Protein 4OPF (pdb70)

Organism: NCBI:txid1888

B-factor: mean 41.88, std 21.37, range [18.14, 134.19]

InterPro domains:
  IPR000873 AMP-dependent synthetase/ligase domain [PF00501] (2151-2491)
  IPR001242 Condensation domain [PF00668] (1708-2128)
  IPR009081 Phosphopantetheine binding ACP domain [PF00550] (1624-1688)
  IPR009081 Phosphopantetheine binding ACP domain [PF00550] (2664-2729)
  IPR009081 Phosphopantetheine binding ACP domain [PF00550] (4107-4171)
  IPR009081 Phosphopantetheine binding ACP domain [PF00550] (5078-5143)
  IPR009081 Phosphopantetheine binding ACP domain [PF00550] (6011-6076)
  IPR009081 Phosphopantetheine binding ACP domain [PF00550] (7605-7670)
  IPR009081 Phosphopantetheine binding ACP domain [PS50075] (1616-1692)
  IPR009081 Phosphopantetheine binding ACP domain [PS50075] (2656-2733)
  IPR009081 Phosphopantetheine binding ACP domain [PS50075] (4102-4175)
  IPR009081 Phosphopantetheine binding ACP domain [PS50075] (5073-5147)
  IPR009081 Phosphopantetheine binding ACP domain [PS50075] (6003-6080)
  IPR009081 Phosphopantetheine binding ACP domain [PS50075] (7597-7674)
  IPR010071 Amino acid adenylation domain [TIGR01733] (2171-2561)
  IPR013217 Methyltransferase type 12 [PF08242] (1417-1520)
  IPR013217 Methyltransferase type 12 [PF08242] (5364-5466)
  IPR013968 Polyketide synthase-like, ketoreductase domain [PF08659] (975-1153)
  IPR013968 Polyketide synthase-like, ketoreductase domain [PF08659] (3856-4021)
  IPR013968 Polyketide synthase-like, ketoreductase domain [PF08659] (5717-5910)

Solvent-accessible surface area: 14669 Å² total

Nearest PDB structures (foldseek):
  4opf-assembly1_A-2  TM=1.003E+00  e=1.218E-86  Streptomyces albus
  5e5n-assembly2_D  TM=9.488E-01  e=2.951E-39  Bacillus subtilis subsp. subtilis str. 168
  5eny-assembly1_B  TM=9.402E-01  e=3.150E-39  Bacillus subtilis subsp. subtilis str. 168
  5e5n-assembly1_C  TM=9.437E-01  e=1.239E-38  Bacillus subtilis subsp. subtilis str. 168
  5e6k-assembly1_A  TM=8.864E-01  e=4.193E-37  Bacillus subtilis subsp. subtilis str. 168

Sequence (363 aa):
PYDIAVVGSGRFPGAPDLDAYWRLLSEGRSAIAGLLDLEGFDPGHFHLSDADAAADPQALLLLEETLFAFCDAGYAPDELKGRGIGVYVGGRSRGQNYLAANLSHHFDLRGPSTVVDTACSSALVALHHAAQALRSGDVEAAVVAGVTLLPHVFDRRARGFTPAEGVGVLLLKPLAAAEAAGDRVHAVLKGIAVNNDGRTAGPATPNPAAQRGVARALAKAGVAADDVTYIETNAAGSQIPDLIELKAIAAVYRDGSDTPCSLGSVKPNIGHPQCAEGIAGVIKTVLLRNRAIVPFLSSGRQPLEEHFDFAATPLRFEERALTPWPDAPLLAAVSSFADGGTNAHAVLAGRGRRAPLDRPRLARRG

Foldseek 3Di:
DFKKFFQWWKFFQQGRILVSVCVLFQFVAASVCAETPDFFAFQVVQVHDPVRCVVDVQLRVLLQGVCQGCLGFQHHLVVQAPFQEEEFEQEADCVRLCSQVVNCVRSNHDHHTGYDYPKLCRQLVSVVVQVVCQVVVRHQKYKGKYWDDPCFFLADVFDAWDAHTMMDITIMGGVVVCVVVFTAGLWMWQFKAKDFLPDDPDQQGHRLVVLLVSLRRCVSSVDQLLQAAEEAFQGRRDQVVRVSRVVSNCVRRPNVHLRAHEYAHCCSRHNRHISRRQVSQVSNLSVLNQQKDGAHDHSPHHHDPDDPPVHNYDGHHHIGGHPPHFQKYKYWHQHSSGMIMMTIMHRDRPNHRHDRDDRDGDD

Radius of gyration: 19.37 Å; Cα contacts (8 Å, |Δi|>4): 939; chains: 1; bounding box: 50×44×52 Å

Secondary structure (DSSP, 8-state):
---EEE---EEBTTBSSHHHHHHHHHHT--S---------B-GGGGT--HHHHH--HHHHHHHHHHHHHHHHHT--GGGTTTS-EEEEEE------SHHHHHHHHHHT--S-EEEE-BTBTHHHHHHHHHHHHHHTTS-SEEEEEEEE-----SSTT-----B--EEEEEEEEEHHHHHHHT----EEEEEEEEEE--S-SSTT---HHHHHH--HHHHHHT--GGG--EEE----SSHHHHHHHHHHHHHHH-TT----EEEE-SHHHH-B-GGGHHHHHHHHHH---S-EEPPP----S--SS--TTTS-EE---S-EE--SS-SEEEEEEE-TTSEEEEEEEE------PPPPP----B-

Structure (mmCIF, N/CA/C/O backbone):
data_4OPF
#
_entry.id   4OPF
#
_cell.length_a   145.922
_cell.length_b   145.922
_cell.length_c   145.922
_cell.angle_alpha   90.00
_cell.angle_beta   90.00
_cell.angle_gamma   90.00
#
_symmetry.space_group_name_H-M   'P 43 3 2'
#
loop_
_entity.id
_entity.type
_entity.pdbx_description
1 polymer NRPS/PKS
2 water water
#
loop_
_atom_site.group_PDB
_atom_site.id
_atom_site.type_symbol
_atom_site.label_atom_id
_atom_site.label_alt_id
_atom_site.label_comp_id
_atom_site.label_asym_id
_atom_site.label_entity_id
_atom_site.label_seq_id
_atom_site.pdbx_PDB_ins_code
_atom_site.Cartn_x
_atom_site.Cartn_y
_atom_site.Cartn_z
_atom_site.occupancy
_atom_site.B_iso_or_equiv
_atom_site.auth_seq_id
_atom_site.auth_comp_id
_atom_site.auth_asym_id
_atom_site.auth_atom_id
_atom_site.pdbx_PDB_model_num
ATOM 1 N N . PRO A 1 6 ? 17.657 -7.170 52.768 1.00 75.11 6120 PRO A N 1
ATOM 2 C CA . PRO A 1 6 ? 17.230 -5.859 53.318 1.00 71.24 6120 PRO A CA 1
ATOM 3 C C . PRO A 1 6 ? 17.498 -5.777 54.842 1.00 60.26 6120 PRO A C 1
ATOM 4 O O . PRO A 1 6 ? 16.765 -6.350 55.634 1.00 63.85 6120 PRO A O 1
ATOM 8 N N . TYR A 1 7 ? 18.564 -5.092 55.233 1.00 48.55 6121 TYR A N 1
ATOM 9 C CA . TYR A 1 7 ? 19.057 -5.148 56.605 1.00 47.48 6121 TYR A CA 1
ATOM 10 C C . TYR A 1 7 ? 18.951 -3.741 57.237 1.00 42.78 6121 TYR A C 1
ATOM 11 O O . TYR A 1 7 ? 19.672 -2.841 56.840 1.00 46.52 6121 TYR A O 1
ATOM 20 N N . ASP A 1 8 ? 18.047 -3.570 58.191 1.00 35.38 6122 ASP A N 1
ATOM 21 C CA . ASP A 1 8 ? 17.664 -2.235 58.680 1.00 32.62 6122 ASP A CA 1
ATOM 22 C C . ASP A 1 8 ? 18.565 -1.773 59.843 1.00 27.98 6122 ASP A C 1
ATOM 23 O O . ASP A 1 8 ? 18.711 -2.469 60.842 1.00 27.44 6122 ASP A O 1
ATOM 28 N N . ILE A 1 9 ? 19.091 -0.579 59.760 1.00 25.60 6123 ILE A N 1
ATOM 29 C CA . ILE A 1 9 ? 20.015 -0.103 60.785 1.00 25.37 6123 ILE A CA 1
ATOM 30 C C . ILE A 1 9 ? 19.423 1.142 61.386 1.00 25.67 6123 ILE A C 1
ATOM 31 O O . ILE A 1 9 ? 19.148 2.072 60.654 1.00 24.51 6123 ILE A O 1
ATOM 36 N N . ALA A 1 10 ? 19.235 1.156 62.710 1.00 24.35 6124 ALA A N 1
ATOM 37 C CA . ALA A 1 10 ? 18.735 2.321 63.410 1.00 24.75 6124 ALA A CA 1
ATOM 38 C C . ALA A 1 10 ? 19.826 3.352 63.705 1.00 24.92 6124 ALA A C 1
ATOM 39 O O . ALA A 1 10 ? 20.938 3.007 64.094 1.00 25.15 6124 ALA A O 1
ATOM 41 N N . VAL A 1 11 ? 19.493 4.618 63.517 1.00 25.01 6125 VAL A N 1
ATOM 42 C CA . VAL A 1 11 ? 20.277 5.715 64.037 1.00 25.20 6125 VAL A CA 1
ATOM 43 C C . VAL A 1 11 ? 19.768 5.933 65.443 1.00 26.29 6125 VAL A C 1
ATOM 44 O O . VAL A 1 11 ? 18.663 6.410 65.591 1.00 26.75 6125 VAL A O 1
ATOM 48 N N . VAL A 1 12 ? 20.526 5.525 66.460 1.00 25.32 6126 VAL A N 1
ATOM 49 C CA . VAL A 1 12 ? 20.099 5.636 67.813 1.00 24.55 6126 VAL A CA 1
ATOM 50 C C . VAL A 1 12 ? 20.638 6.850 68.536 1.00 27.45 6126 VAL A C 1
ATOM 51 O O . VAL A 1 12 ? 20.244 7.093 69.685 1.00 26.56 6126 VAL A O 1
ATOM 55 N N . GLY A 1 13 ? 21.526 7.611 67.910 1.00 24.53 6127 GLY A N 1
ATOM 56 C CA . GLY A 1 13 ? 21.979 8.822 68.507 1.00 26.41 6127 GLY A CA 1
ATOM 57 C C . GLY A 1 13 ? 22.764 9.644 67.519 1.00 25.09 6127 GLY A C 1
ATOM 58 O O . GLY A 1 13 ? 23.342 9.090 66.572 1.00 22.57 6127 GLY A O 1
ATOM 67 N N . SER A 1 15 ? 24.848 13.726 66.903 1.00 23.90 6129 SER A N 1
ATOM 68 C CA . SER A 1 15 ? 25.278 15.037 67.291 1.00 25.83 6129 SER A CA 1
ATOM 69 C C . SER A 1 15 ? 25.986 15.650 66.131 1.00 25.58 6129 SER A C 1
ATOM 70 O O . SER A 1 15 ? 26.444 14.962 65.207 1.00 26.94 6129 SER A O 1
ATOM 73 N N . GLY A 1 16 ? 26.103 16.953 66.156 1.00 25.23 6130 GLY A N 1
ATOM 74 C CA . GLY A 1 16 ? 26.875 17.659 65.133 1.00 26.57 6130 GLY A CA 1
ATOM 75 C C . GLY A 1 16 ? 26.960 19.163 65.318 1.00 26.85 6130 GLY A C 1
ATOM 76 O O . GLY A 1 16 ? 26.304 19.706 66.189 1.00 27.53 6130 GLY A O 1
ATOM 77 N N . ARG A 1 17 ? 27.781 19.802 64.494 1.00 26.33 6131 ARG A N 1
ATOM 78 C CA . ARG A 1 17 ? 28.071 21.208 64.606 1.00 29.60 6131 ARG A CA 1
ATOM 79 C C . ARG A 1 17 ? 28.404 21.697 63.223 1.00 28.85 6131 ARG A C 1
ATOM 80 O O . ARG A 1 17 ? 29.224 21.102 62.573 1.00 27.02 6131 ARG A O 1
ATOM 88 N N . PHE A 1 18 ? 27.766 22.774 62.762 1.00 29.42 6132 PHE A N 1
ATOM 89 C CA . PHE A 1 18 ? 27.953 23.289 61.402 1.00 28.57 6132 PHE A CA 1
ATOM 90 C C . PHE A 1 18 ? 27.927 24.803 61.438 1.00 30.02 6132 PHE A C 1
ATOM 91 O O . PHE A 1 18 ? 27.542 25.383 62.438 1.00 29.65 6132 PHE A O 1
ATOM 99 N N . PRO A 1 19 ? 28.388 25.463 60.372 1.00 31.47 6133 PRO A N 1
ATOM 100 C CA . PRO A 1 19 ? 28.351 26.926 60.379 1.00 34.29 6133 PRO A CA 1
ATOM 101 C C . PRO A 1 19 ? 26.955 27.432 60.696 1.00 33.56 6133 PRO A C 1
ATOM 102 O O . PRO A 1 19 ? 25.989 26.899 60.199 1.00 33.93 6133 PRO A O 1
ATOM 106 N N . GLY A 1 20 ? 26.858 28.387 61.584 1.00 36.02 6134 GLY A N 1
ATOM 107 C CA . GLY A 1 20 ? 25.595 28.944 62.032 1.00 37.17 6134 GLY A CA 1
ATOM 108 C C . GLY A 1 20 ? 24.815 27.999 62.921 1.00 38.59 6134 GLY A C 1
ATOM 109 O O . GLY A 1 20 ? 23.689 28.308 63.281 1.00 40.86 6134 GLY A O 1
ATOM 110 N N . ALA A 1 21 ? 25.390 26.845 63.312 1.00 36.66 6135 ALA A N 1
ATOM 111 C CA . ALA A 1 21 ? 24.614 25.836 64.052 1.00 34.00 6135 ALA A CA 1
ATOM 112 C C . ALA A 1 21 ? 25.457 25.046 65.060 1.00 33.60 6135 ALA A C 1
ATOM 113 O O . ALA A 1 21 ? 25.940 23.976 64.715 1.00 32.22 6135 ALA A O 1
ATOM 115 N N . PRO A 1 22 ? 25.590 25.544 66.307 1.00 34.97 6136 PRO A N 1
ATOM 116 C CA . PRO A 1 22 ? 26.414 24.888 67.323 1.00 35.18 6136 PRO A CA 1
ATOM 117 C C . PRO A 1 22 ? 25.959 23.527 67.815 1.00 34.57 6136 PRO A C 1
ATOM 118 O O . PRO A 1 22 ? 26.736 22.844 68.459 1.00 34.05 6136 PRO A O 1
ATOM 122 N N . ASP A 1 23 ? 24.731 23.123 67.523 1.00 33.76 6137 ASP A N 1
ATOM 123 C CA . ASP A 1 23 ? 24.239 21.802 67.897 1.00 32.08 6137 ASP A CA 1
ATOM 124 C C . ASP A 1 23 ? 23.082 21.498 66.949 1.00 31.88 6137 ASP A C 1
ATOM 125 O O . ASP A 1 23 ? 22.740 22.345 66.126 1.00 31.72 6137 ASP A O 1
ATOM 130 N N . LEU A 1 24 ? 22.485 20.317 67.039 1.00 31.22 6138 LEU A N 1
ATOM 131 C CA . LEU A 1 24 ? 21.512 19.877 66.078 1.00 31.77 6138 LEU A CA 1
ATOM 132 C C . LEU A 1 24 ? 20.164 20.618 66.153 1.00 33.80 6138 LEU A C 1
ATOM 133 O O . LEU A 1 24 ? 19.430 20.665 65.186 1.00 31.82 6138 LEU A O 1
ATOM 138 N N . ASP A 1 25 ? 19.825 21.161 67.298 1.00 34.84 6139 ASP A N 1
ATOM 139 C CA . ASP A 1 25 ? 18.622 21.943 67.406 1.00 36.26 6139 ASP A CA 1
ATOM 140 C C . ASP A 1 25 ? 18.815 23.236 66.626 1.00 34.60 6139 ASP A C 1
ATOM 141 O O . ASP A 1 25 ? 17.919 23.652 65.921 1.00 36.02 6139 ASP A O 1
ATOM 146 N N . ALA A 1 26 ? 19.987 23.853 66.733 1.00 31.58 6140 ALA A N 1
ATOM 147 C CA . ALA A 1 26 ? 20.263 25.027 65.956 1.00 33.26 6140 ALA A CA 1
ATOM 148 C C . ALA A 1 26 ? 20.379 24.682 64.450 1.00 32.83 6140 ALA A C 1
ATOM 149 O O . ALA A 1 26 ? 20.013 25.473 63.591 1.00 32.68 6140 ALA A O 1
ATOM 151 N N . TYR A 1 27 ? 20.893 23.501 64.123 1.00 30.14 6141 TYR A N 1
ATOM 152 C CA . TYR A 1 27 ? 20.970 23.091 62.754 1.00 29.21 6141 TYR A CA 1
ATOM 153 C C . TYR A 1 27 ? 19.542 22.958 62.165 1.00 29.70 6141 TYR A C 1
ATOM 154 O O . TYR A 1 27 ? 19.284 23.385 61.059 1.00 30.66 6141 TYR A O 1
ATOM 163 N N . TRP A 1 28 ? 18.640 22.344 62.891 1.00 29.69 6142 TRP A N 1
ATOM 164 C CA . TRP A 1 28 ? 17.283 22.218 62.457 1.00 30.96 6142 TRP A CA 1
ATOM 165 C C . TRP A 1 28 ? 16.635 23.580 62.286 1.00 32.92 6142 TRP A C 1
ATOM 166 O O . TRP A 1 28 ? 15.980 23.788 61.316 1.00 33.50 6142 TRP A O 1
ATOM 177 N N . ARG A 1 29 ? 16.854 24.514 63.200 1.00 34.85 6143 ARG A N 1
ATOM 178 C CA . ARG A 1 29 ? 16.328 25.868 63.038 1.00 37.83 6143 ARG A CA 1
ATOM 179 C C . ARG A 1 29 ? 16.885 26.537 61.789 1.00 38.03 6143 ARG A C 1
ATOM 180 O O . ARG A 1 29 ? 16.118 27.140 61.023 1.00 37.65 6143 ARG A O 1
ATOM 188 N N . LEU A 1 30 ? 18.195 26.450 61.577 1.00 34.28 6144 LEU A N 1
ATOM 189 C CA . LEU A 1 30 ? 18.801 27.022 60.412 1.00 34.59 6144 LEU A CA 1
ATOM 190 C C . LEU A 1 30 ? 18.138 26.481 59.130 1.00 35.16 6144 LEU A C 1
ATOM 191 O O . LEU A 1 30 ? 17.755 27.272 58.223 1.00 33.70 6144 LEU A O 1
ATOM 1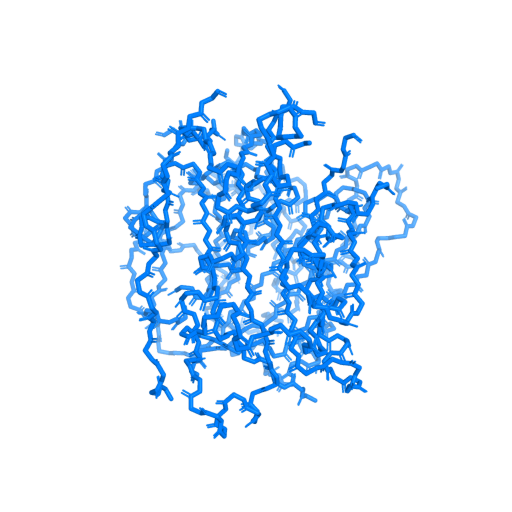96 N N . LEU A 1 31 ? 18.017 25.161 59.032 1.00 31.81 6145 LEU A N 1
ATOM 197 C CA . LEU A 1 31 ? 17.539 24.558 57.808 1.00 31.53 6145 LEU A CA 1
ATOM 198 C C . LEU A 1 31 ? 16.045 24.765 57.602 1.00 32.43 6145 LEU A C 1
ATOM 199 O O . LEU A 1 31 ? 15.603 25.043 56.479 1.00 32.66 6145 LEU A O 1
ATOM 204 N N . SER A 1 32 ? 15.273 24.606 58.662 1.00 31.74 6146 SER A N 1
ATOM 205 C CA . SER A 1 32 ? 13.856 24.699 58.533 1.00 33.29 6146 SER A CA 1
ATOM 206 C C . SER A 1 32 ? 13.414 26.142 58.270 1.00 35.36 6146 SER A C 1
ATOM 207 O O . SER A 1 32 ? 12.436 26.325 57.589 1.00 35.17 6146 SER A O 1
ATOM 210 N N . GLU A 1 33 ? 14.136 27.143 58.771 1.00 34.69 6147 GLU A N 1
ATOM 211 C CA . GLU A 1 33 ? 13.821 28.552 58.474 1.00 36.65 6147 GLU A CA 1
ATOM 212 C C . GLU A 1 33 ? 14.327 28.997 57.115 1.00 36.32 6147 GLU A C 1
ATOM 213 O O . GLU A 1 33 ? 13.961 30.065 56.596 1.00 36.52 6147 GLU A O 1
ATOM 219 N N . GLY A 1 34 ? 15.169 28.175 56.521 1.00 33.61 6148 GLY A N 1
ATOM 220 C CA . GLY A 1 34 ? 15.757 28.474 55.228 1.00 33.43 6148 GLY A CA 1
ATOM 221 C C . GLY A 1 34 ? 16.842 29.525 55.334 1.00 35.02 6148 GLY A C 1
ATOM 222 O O . GLY A 1 34 ? 17.049 30.293 54.377 1.00 36.66 6148 GLY A O 1
ATOM 223 N N . ARG A 1 35 ? 17.530 29.581 56.479 1.00 35.28 6149 ARG A N 1
ATOM 224 C CA . ARG A 1 35 ? 18.607 30.541 56.663 1.00 37.48 6149 ARG A CA 1
ATOM 225 C C . ARG A 1 35 ? 19.900 30.045 56.105 1.00 37.33 6149 ARG A C 1
ATOM 226 O O . ARG A 1 35 ? 20.100 28.846 55.968 1.00 36.08 6149 ARG A O 1
ATOM 234 N N . SER A 1 36 ? 20.795 30.971 55.811 1.00 40.10 6150 SER A N 1
ATOM 235 C CA . SER A 1 36 ? 22.150 30.640 55.383 1.00 42.15 6150 SER A CA 1
ATOM 236 C C . SER A 1 36 ? 23.176 31.214 56.339 1.00 42.19 6150 SER A C 1
ATOM 237 O O . SER A 1 36 ? 23.099 32.372 56.704 1.00 41.65 6150 SER A O 1
ATOM 240 N N . ALA A 1 37 ? 24.161 30.419 56.719 1.00 40.26 6151 ALA A N 1
ATOM 241 C CA . ALA A 1 37 ? 25.268 30.902 57.537 1.00 42.27 6151 ALA A CA 1
ATOM 242 C C . ALA A 1 37 ? 26.407 31.444 56.683 1.00 46.39 6151 ALA A C 1
ATOM 243 O O . ALA A 1 37 ? 27.346 31.971 57.217 1.00 52.86 6151 ALA A O 1
ATOM 245 N N . ILE A 1 38 ? 26.343 31.293 55.376 1.00 47.89 6152 ILE A N 1
ATOM 246 C CA . ILE A 1 38 ? 27.310 31.891 54.485 1.00 59.59 6152 ILE A CA 1
ATOM 247 C C . ILE A 1 38 ? 26.849 33.267 54.002 1.00 67.70 6152 ILE A C 1
ATOM 248 O O . ILE A 1 38 ? 27.560 34.249 54.193 1.00 79.92 6152 ILE A O 1
ATOM 253 N N . ALA A 1 39 ? 25.669 33.317 53.373 1.00 71.84 6153 ALA A N 1
ATOM 254 C CA . ALA A 1 39 ? 25.133 34.544 52.720 1.00 79.89 6153 ALA A CA 1
ATOM 255 C C . ALA A 1 39 ? 23.660 34.766 53.055 1.00 80.32 6153 ALA A C 1
ATOM 256 O O . ALA A 1 39 ? 23.335 35.471 54.009 1.00 84.65 6153 ALA A O 1
ATOM 258 N N . GLY A 1 55 ? 32.565 30.418 56.295 1.00 50.51 6169 GLY A N 1
ATOM 259 C CA . GLY A 1 55 ? 31.920 29.078 56.626 1.00 49.88 6169 GLY A CA 1
ATOM 260 C C . GLY A 1 55 ? 32.579 28.292 57.799 1.00 47.95 6169 GLY A C 1
ATOM 261 O O . GLY A 1 55 ? 32.903 27.094 57.681 1.00 40.57 6169 GLY A O 1
ATOM 262 N N . LEU A 1 56 ? 32.805 28.977 58.919 1.00 48.80 6170 LEU A N 1
ATOM 263 C CA . LEU A 1 56 ? 33.590 28.455 60.012 1.00 49.80 6170 LEU A CA 1
ATOM 264 C C . LEU A 1 56 ? 32.714 28.128 61.192 1.00 48.34 6170 LEU A C 1
ATOM 265 O O . LEU A 1 56 ? 31.625 28.706 61.338 1.00 46.02 6170 LEU A O 1
ATOM 270 N N . LEU A 1 57 ? 33.179 27.141 61.982 1.00 43.18 6171 LEU A N 1
ATOM 271 C CA . LEU A 1 57 ? 32.574 26.811 63.246 1.00 43.26 6171 LEU A CA 1
ATOM 272 C C . LEU A 1 57 ? 33.135 27.898 64.149 1.00 48.71 6171 LEU A C 1
ATOM 273 O O . LEU A 1 57 ? 34.223 28.396 63.902 1.00 46.27 6171 LEU A O 1
ATOM 278 N N . ASP A 1 58 ? 32.407 28.280 65.180 1.00 58.06 6172 ASP A N 1
ATOM 279 C CA . ASP A 1 58 ? 32.956 29.269 66.108 1.00 69.81 6172 ASP A CA 1
ATOM 280 C C . ASP A 1 58 ? 33.407 28.480 67.315 1.00 65.27 6172 ASP A C 1
ATOM 281 O O . ASP A 1 58 ? 32.710 28.397 68.315 1.00 71.09 6172 ASP A O 1
ATOM 286 N N . LEU A 1 59 ? 34.551 27.833 67.170 1.00 61.34 6173 LEU A N 1
ATOM 287 C CA . LEU A 1 59 ? 35.092 27.001 68.235 1.00 62.84 6173 LEU A CA 1
ATOM 288 C C . LEU A 1 59 ? 35.607 27.890 69.347 1.00 64.62 6173 LEU A C 1
ATOM 289 O O . LEU A 1 59 ? 36.306 28.847 69.084 1.00 63.27 6173 LEU A O 1
ATOM 294 N N . GLU A 1 60 ? 35.270 27.554 70.583 1.00 71.45 6174 GLU A N 1
ATOM 295 C CA . GLU A 1 60 ? 35.754 28.310 71.740 1.00 81.96 6174 GLU A CA 1
ATOM 296 C C . GLU A 1 60 ? 36.838 27.594 72.539 1.00 75.02 6174 GLU A C 1
ATOM 297 O O . GLU A 1 60 ? 36.971 27.799 73.742 1.00 78.24 6174 GLU A O 1
ATOM 303 N N . GLY A 1 61 ? 37.631 26.783 71.853 1.00 67.05 6175 GLY A N 1
ATOM 304 C CA . GLY A 1 61 ? 38.586 25.917 72.516 1.00 63.29 6175 GLY A CA 1
ATOM 305 C C . GLY A 1 61 ? 37.995 24.557 72.884 1.00 58.48 6175 GLY A C 1
ATOM 306 O O . GLY A 1 61 ? 36.920 24.137 72.388 1.00 51.67 6175 GLY A O 1
ATOM 307 N N . PHE A 1 62 ? 38.703 23.868 73.762 1.00 50.80 6176 PHE A N 1
ATOM 308 C CA . PHE A 1 62 ? 38.437 22.473 74.029 1.00 48.50 6176 PHE A CA 1
ATOM 309 C C . PHE A 1 62 ? 38.653 22.269 75.505 1.00 46.58 6176 PHE A C 1
ATOM 310 O O . PHE A 1 62 ? 39.212 23.150 76.180 1.00 46.30 6176 PHE A O 1
ATOM 318 N N . ASP A 1 63 ? 38.197 21.131 76.009 1.00 45.40 6177 ASP A N 1
ATOM 319 C CA . ASP A 1 63 ? 38.458 20.703 77.397 1.00 47.43 6177 ASP A CA 1
ATOM 320 C C . ASP A 1 63 ? 39.279 19.406 77.415 1.00 43.65 6177 ASP A C 1
ATOM 321 O O . ASP A 1 63 ? 38.725 18.341 77.587 1.00 40.88 6177 ASP A O 1
ATOM 326 N N . PRO A 1 64 ? 40.598 19.494 77.233 1.00 44.32 6178 PRO A N 1
ATOM 327 C CA . PRO A 1 64 ? 41.470 18.304 77.185 1.00 45.33 6178 PRO A CA 1
ATOM 328 C C . PRO A 1 64 ? 41.329 17.433 78.433 1.00 43.02 6178 PRO A C 1
ATOM 329 O O . PRO A 1 64 ? 41.358 16.196 78.310 1.00 38.48 6178 PRO A O 1
ATOM 333 N N . GLY A 1 65 ? 41.220 18.090 79.590 1.00 41.89 6179 GLY A N 1
ATOM 334 C CA . GLY A 1 65 ? 41.141 17.428 80.897 1.00 44.63 6179 GLY A CA 1
ATOM 335 C C . GLY A 1 65 ? 40.034 16.383 80.969 1.00 45.69 6179 GLY A C 1
ATOM 336 O O . GLY A 1 65 ? 40.222 15.260 81.464 1.00 44.59 6179 GLY A O 1
ATOM 337 N N . HIS A 1 66 ? 38.885 16.735 80.411 1.00 46.02 6180 HIS A N 1
ATOM 338 C CA . HIS A 1 66 ? 37.750 15.846 80.410 1.00 45.14 6180 HIS A CA 1
ATOM 339 C C . HIS A 1 66 ? 38.093 14.598 79.666 1.00 42.70 6180 HIS A C 1
ATOM 340 O O . HIS A 1 66 ? 37.662 13.505 80.022 1.00 44.03 6180 HIS A O 1
ATOM 347 N N . PHE A 1 67 ? 38.940 14.727 78.664 1.00 37.63 6181 PHE A N 1
ATOM 348 C CA . PHE A 1 67 ? 39.371 13.559 77.902 1.00 35.43 6181 PHE A CA 1
ATOM 349 C C . PHE A 1 67 ? 40.697 12.973 78.319 1.00 35.39 6181 PHE A C 1
ATOM 350 O O . PHE A 1 67 ? 41.317 12.231 77.536 1.00 36.26 6181 PHE A O 1
ATOM 358 N N . HIS A 1 68 ? 41.155 13.275 79.536 1.00 36.17 6182 HIS A N 1
ATOM 359 C CA . HIS A 1 68 ? 42.433 12.733 80.002 1.00 35.75 6182 HIS A CA 1
ATOM 360 C C . HIS A 1 68 ? 43.582 13.094 79.129 1.00 33.79 6182 HIS A C 1
ATOM 361 O O . HIS A 1 68 ? 44.520 12.325 78.934 1.00 34.79 6182 HIS A O 1
ATOM 368 N N . LEU A 1 69 ? 43.572 14.333 78.662 1.00 34.18 6183 LEU A N 1
ATOM 369 C CA . LEU A 1 69 ? 44.657 14.833 77.847 1.00 33.85 6183 LEU A CA 1
ATOM 370 C C . LEU A 1 69 ? 45.265 16.029 78.539 1.00 33.25 6183 LEU A C 1
ATOM 371 O O . LEU A 1 69 ? 44.574 16.829 79.145 1.00 33.40 6183 LEU A O 1
ATOM 376 N N . SER A 1 70 ? 46.558 16.165 78.386 1.00 32.34 6184 SER A N 1
ATOM 377 C CA . SER A 1 70 ? 47.221 17.354 78.868 1.00 34.41 6184 SER A CA 1
ATOM 378 C C . SER A 1 70 ? 47.056 18.479 77.825 1.00 34.87 6184 SER A C 1
ATOM 379 O O . SER A 1 70 ? 46.647 18.214 76.689 1.00 34.04 6184 SER A O 1
ATOM 382 N N . ASP A 1 71 ? 47.360 19.710 78.220 1.00 36.53 6185 ASP A N 1
ATOM 383 C CA . ASP A 1 71 ? 47.330 20.828 77.295 1.00 39.22 6185 ASP A CA 1
ATOM 384 C C . ASP A 1 71 ? 48.396 20.663 76.250 1.00 37.87 6185 ASP A C 1
ATOM 385 O O . ASP A 1 71 ? 48.196 21.044 75.136 1.00 35.94 6185 ASP A O 1
ATOM 390 N N . ALA A 1 72 ? 49.516 20.081 76.603 1.00 37.88 6186 ALA A N 1
ATOM 391 C CA . ALA A 1 72 ? 50.558 19.870 75.636 1.00 40.29 6186 ALA A CA 1
ATOM 392 C C . ALA A 1 72 ? 50.114 18.807 74.634 1.00 40.25 6186 ALA A C 1
ATOM 393 O O . ALA A 1 72 ? 50.359 18.969 73.441 1.00 40.51 6186 ALA A O 1
ATOM 395 N N . ASP A 1 73 ? 49.434 17.768 75.102 1.00 39.76 6187 ASP A N 1
ATOM 396 C CA . ASP A 1 73 ? 48.963 16.706 74.225 1.00 39.59 6187 ASP A CA 1
ATOM 397 C C . ASP A 1 73 ? 47.988 17.355 73.211 1.00 39.36 6187 ASP A C 1
ATOM 398 O O . ASP A 1 73 ? 48.095 17.178 72.003 1.00 38.29 6187 ASP A O 1
ATOM 403 N N . ALA A 1 74 ? 47.018 18.087 73.749 1.00 38.95 6188 ALA A N 1
ATOM 404 C CA . ALA A 1 74 ? 46.024 18.715 72.972 1.00 39.60 6188 ALA A CA 1
ATOM 405 C C . ALA A 1 74 ? 46.620 19.716 72.009 1.00 42.06 6188 ALA A C 1
ATOM 406 O O . ALA A 1 74 ? 46.202 19.763 70.863 1.00 42.46 6188 ALA A O 1
ATOM 408 N N . ALA A 1 75 ? 47.615 20.491 72.430 1.00 42.88 6189 ALA A N 1
ATOM 409 C CA . ALA A 1 75 ? 48.221 21.453 71.521 1.00 44.06 6189 ALA A CA 1
ATOM 410 C C . ALA A 1 75 ? 48.941 20.772 70.376 1.00 44.48 6189 ALA A C 1
ATOM 411 O O . ALA A 1 75 ? 49.093 21.355 69.348 1.00 45.38 6189 ALA A O 1
ATOM 413 N N . ALA A 1 76 ? 49.424 19.553 70.557 1.00 45.28 6190 ALA A N 1
ATOM 414 C CA . ALA A 1 76 ? 50.087 18.812 69.467 1.00 44.82 6190 ALA A CA 1
ATOM 415 C C . ALA A 1 76 ? 49.123 17.949 68.628 1.00 44.47 6190 ALA A C 1
ATOM 416 O O . ALA A 1 76 ? 49.538 17.331 67.679 1.00 46.50 6190 ALA A O 1
ATOM 426 N N . ASP A 1 78 ? 45.849 17.171 66.101 1.00 33.49 6192 ASP A N 1
ATOM 427 C CA . ASP A 1 78 ? 44.943 17.733 65.110 1.00 31.69 6192 ASP A CA 1
ATOM 428 C C . ASP A 1 78 ? 43.648 18.187 65.818 1.00 30.43 6192 ASP A C 1
ATOM 429 O O . ASP A 1 78 ? 42.961 17.382 66.459 1.00 29.16 6192 ASP A O 1
ATOM 434 N N . PRO A 1 79 ? 43.279 19.455 65.645 1.00 30.98 6193 PRO A N 1
ATOM 435 C CA . PRO A 1 79 ? 42.032 19.877 66.290 1.00 30.95 6193 PRO A CA 1
ATOM 436 C C . PRO A 1 79 ? 40.780 19.163 65.823 1.00 28.27 6193 PRO A C 1
ATOM 437 O O . PRO A 1 79 ? 39.794 19.145 66.563 1.00 27.52 6193 PRO A O 1
ATOM 441 N N . GLN A 1 80 ? 40.808 18.568 64.629 1.00 26.07 6194 GLN A N 1
ATOM 442 C CA . GLN A 1 80 ? 39.697 17.730 64.182 1.00 25.44 6194 GLN A CA 1
ATOM 443 C C . GLN A 1 80 ? 39.512 16.559 65.133 1.00 25.43 6194 GLN A C 1
ATOM 444 O O . GLN A 1 80 ? 38.389 16.122 65.350 1.00 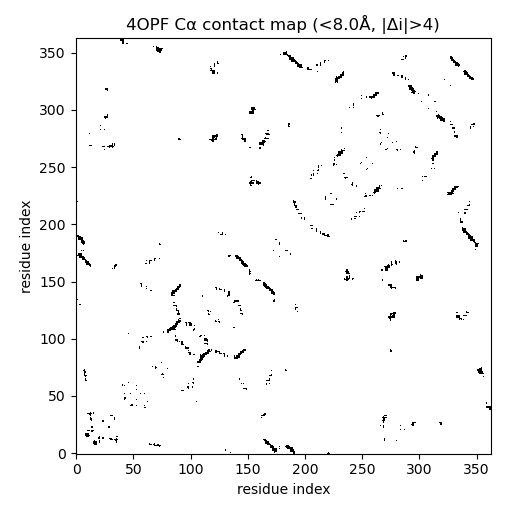25.02 6194 GLN A O 1
ATOM 450 N N . ALA A 1 81 ? 40.605 16.055 65.723 1.00 26.18 6195 ALA A N 1
ATOM 451 C CA . ALA A 1 81 ? 40.499 14.929 66.605 1.00 25.43 6195 ALA A CA 1
ATOM 452 C C . ALA A 1 81 ? 39.820 15.355 67.914 1.00 26.63 6195 ALA A C 1
ATOM 453 O O . ALA A 1 81 ? 38.964 14.632 68.453 1.00 26.89 6195 ALA A O 1
ATOM 455 N N . LEU A 1 82 ? 40.177 16.513 68.429 1.00 25.82 6196 LEU A N 1
ATOM 456 C CA . LEU A 1 82 ? 39.575 17.012 69.656 1.00 26.94 6196 LEU A CA 1
ATOM 457 C C . LEU A 1 82 ? 38.087 17.290 69.466 1.00 27.14 6196 LEU A C 1
ATOM 458 O O . LEU A 1 82 ? 37.289 16.995 70.331 1.00 26.74 6196 LEU A O 1
ATOM 463 N N . LEU A 1 83 ? 37.716 17.848 68.321 1.00 25.56 6197 LEU A N 1
ATOM 464 C CA . LEU A 1 83 ? 36.336 18.093 68.032 1.00 25.61 6197 LEU A CA 1
ATOM 465 C C . LEU A 1 83 ? 35.530 16.807 67.925 1.00 24.71 6197 LEU A C 1
ATOM 466 O O . LEU A 1 83 ? 34.396 16.761 68.368 1.00 24.41 6197 LEU A O 1
ATOM 471 N N . LEU A 1 84 ? 36.084 15.788 67.284 1.00 23.91 6198 LEU A N 1
ATOM 472 C CA . LEU A 1 84 ? 35.428 14.485 67.203 1.00 24.06 6198 LEU A CA 1
ATOM 473 C C . LEU A 1 84 ? 35.211 13.857 68.577 1.00 24.63 6198 LEU A C 1
ATOM 474 O O . LEU A 1 84 ? 34.204 13.187 68.806 1.00 24.38 6198 LEU A O 1
ATOM 479 N N . LEU A 1 85 ? 36.181 14.010 69.478 1.00 24.28 6199 LEU A N 1
ATOM 480 C CA . LEU A 1 85 ? 36.004 13.496 70.843 1.00 26.53 6199 LEU A CA 1
ATOM 481 C C . LEU A 1 85 ? 34.760 14.118 71.535 1.00 26.07 6199 LEU A C 1
ATOM 482 O O . LEU A 1 85 ? 33.943 13.404 72.119 1.00 23.76 6199 LEU A O 1
ATOM 487 N N . GLU A 1 86 ? 34.634 15.429 71.434 1.00 25.99 6200 GLU A N 1
ATOM 488 C CA . GLU A 1 86 ? 33.462 16.129 71.990 1.00 28.62 6200 GLU A CA 1
ATOM 489 C C . GLU A 1 86 ? 32.203 15.656 71.332 1.00 26.34 6200 GLU A C 1
ATOM 490 O O . GLU A 1 86 ? 31.230 15.342 72.010 1.00 26.13 6200 GLU A O 1
ATOM 496 N N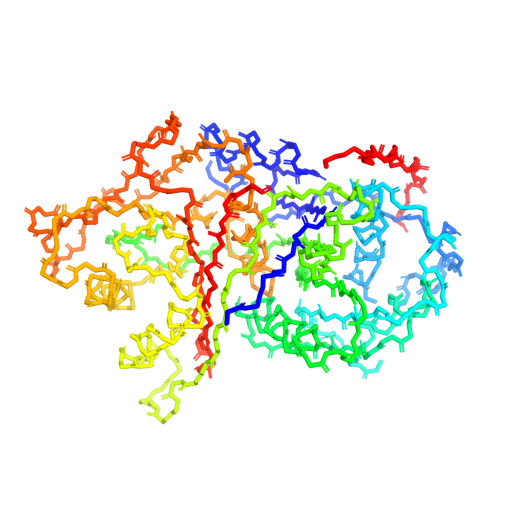 . GLU A 1 87 ? 32.183 15.693 70.022 1.00 25.43 6201 GLU A N 1
ATOM 497 C CA . GLU A 1 87 ? 30.932 15.354 69.342 1.00 27.14 6201 GLU A CA 1
ATOM 498 C C . GLU A 1 87 ? 30.545 13.899 69.506 1.00 25.37 6201 GLU A C 1
ATOM 499 O O . GLU A 1 87 ? 29.370 13.585 69.490 1.00 25.14 6201 GLU A O 1
ATOM 505 N N . THR A 1 88 ? 31.517 12.993 69.610 1.00 24.06 6202 THR A N 1
ATOM 506 C CA . THR A 1 88 ? 31.186 11.587 69.863 1.00 22.52 6202 THR A CA 1
ATOM 507 C C . THR A 1 88 ? 30.582 11.484 71.262 1.00 22.82 6202 THR A C 1
ATOM 508 O O . THR A 1 88 ? 29.564 10.810 71.422 1.00 22.55 6202 THR A O 1
ATOM 512 N N . LEU A 1 89 ? 31.184 12.136 72.259 1.00 22.38 6203 LEU A N 1
ATOM 513 C CA . LEU A 1 89 ? 30.584 12.184 73.569 1.00 24.01 6203 LEU A CA 1
ATOM 514 C C . LEU A 1 89 ? 29.138 12.695 73.495 1.00 24.84 6203 LEU A C 1
ATOM 515 O O . LEU A 1 89 ? 28.255 12.109 74.122 1.00 24.02 6203 LEU A O 1
ATOM 520 N N . PHE A 1 90 ? 28.900 13.757 72.735 1.00 23.99 6204 PHE A N 1
ATOM 521 C CA . PHE A 1 90 ? 27.571 14.299 72.644 1.00 25.58 6204 PHE A CA 1
ATOM 522 C C . PHE A 1 90 ? 26.604 13.368 71.918 1.00 25.27 6204 PHE A C 1
ATOM 523 O O . PHE A 1 90 ? 25.405 13.347 72.224 1.00 25.35 6204 PHE A O 1
ATOM 531 N N . ALA A 1 91 ? 27.074 12.593 70.957 1.00 24.16 6205 ALA A N 1
ATOM 532 C CA . ALA A 1 91 ? 26.192 11.621 70.316 1.00 23.84 6205 ALA A CA 1
ATOM 533 C C . ALA A 1 91 ? 25.798 10.517 71.272 1.00 24.80 6205 ALA A C 1
ATOM 534 O O . ALA A 1 91 ? 24.659 10.066 71.266 1.00 24.43 6205 ALA A O 1
ATOM 536 N N . PHE A 1 92 ? 26.712 10.086 72.125 1.00 24.58 6206 PHE A N 1
ATOM 537 C CA . PHE A 1 92 ? 26.370 9.092 73.144 1.00 26.23 6206 PHE A CA 1
ATOM 538 C C . PHE A 1 92 ? 25.328 9.638 74.124 1.00 27.56 6206 PHE A C 1
ATOM 539 O O . PHE A 1 92 ? 24.394 8.927 74.498 1.00 28.15 6206 PHE A O 1
ATOM 547 N N . CYS A 1 93 ? 25.528 10.875 74.572 1.00 27.70 6207 CYS A N 1
ATOM 548 C CA . CYS A 1 93 ? 24.512 11.608 75.354 1.00 30.65 6207 CYS A CA 1
ATOM 549 C C . CYS A 1 93 ? 23.142 11.586 74.662 1.00 30.08 6207 CYS A C 1
ATOM 550 O O . CYS A 1 93 ? 22.129 11.261 75.284 1.00 28.10 6207 CYS A O 1
ATOM 553 N N . ASP A 1 94 ? 23.121 11.924 73.392 1.00 28.40 6208 ASP A N 1
ATOM 554 C CA . ASP A 1 94 ? 21.839 11.983 72.662 1.00 30.78 6208 ASP A CA 1
ATOM 555 C C . ASP A 1 94 ? 21.152 10.607 72.631 1.00 30.80 6208 ASP A C 1
ATOM 556 O O . ASP A 1 94 ? 19.934 10.527 72.709 1.00 29.83 6208 ASP A O 1
ATOM 561 N N . ALA A 1 95 ? 21.941 9.530 72.498 1.00 29.09 6209 ALA A N 1
ATOM 562 C CA . ALA A 1 95 ? 21.437 8.154 72.470 1.00 28.35 6209 ALA A CA 1
ATOM 563 C C . ALA A 1 95 ? 20.986 7.666 73.837 1.00 30.67 6209 ALA A C 1
ATOM 564 O O . ALA A 1 95 ? 20.332 6.630 73.945 1.00 29.77 6209 ALA A O 1
ATOM 566 N N . GLY A 1 96 ? 21.377 8.388 74.873 1.00 31.68 6210 GLY A N 1
ATOM 567 C CA . GLY A 1 96 ? 21.046 8.042 76.226 1.00 32.03 6210 GLY A CA 1
ATOM 568 C C . GLY A 1 96 ? 22.021 7.079 76.873 1.00 32.31 6210 GLY A C 1
ATOM 569 O O . GLY A 1 96 ? 21.667 6.470 77.876 1.00 32.97 6210 GLY A O 1
ATOM 570 N N . TYR A 1 97 ? 23.252 6.974 76.373 1.00 29.89 6211 TYR A N 1
ATOM 571 C CA . TYR A 1 97 ? 24.259 6.059 76.961 1.00 32.11 6211 TYR A CA 1
ATOM 572 C C . TYR A 1 97 ? 25.365 6.897 77.593 1.00 33.21 6211 TYR A C 1
ATOM 573 O O . TYR A 1 97 ? 25.877 7.822 76.962 1.00 34.50 6211 TYR A O 1
ATOM 582 N N . ALA A 1 98 ? 25.760 6.568 78.806 1.00 33.54 6212 ALA A N 1
ATOM 583 C CA . ALA A 1 98 ? 26.969 7.162 79.400 1.00 34.64 6212 ALA A CA 1
ATOM 584 C C . ALA A 1 98 ? 28.160 6.370 78.827 1.00 33.72 6212 ALA A C 1
ATOM 585 O O . ALA A 1 98 ? 28.018 5.210 78.476 1.00 31.86 6212 ALA A O 1
ATOM 587 N N . PRO A 1 99 ? 29.339 6.977 78.752 1.00 34.50 6213 PRO A N 1
ATOM 588 C CA . PRO A 1 99 ? 30.529 6.268 78.221 1.00 35.19 6213 PRO A CA 1
ATOM 589 C C . PRO A 1 99 ? 30.838 4.950 78.927 1.00 36.73 6213 PRO A C 1
ATOM 590 O O . PRO A 1 99 ? 31.278 3.988 78.270 1.00 34.73 6213 PRO A O 1
ATOM 594 N N . ASP A 1 100 ? 30.667 4.903 80.244 1.00 36.27 6214 ASP A N 1
ATOM 595 C CA . ASP A 1 100 ? 30.866 3.663 80.998 1.00 40.23 6214 ASP A CA 1
ATOM 596 C C . ASP A 1 100 ? 30.008 2.500 80.516 1.00 36.85 6214 ASP A C 1
ATOM 597 O O . ASP A 1 100 ? 30.407 1.373 80.647 1.00 38.22 6214 ASP A O 1
ATOM 602 N N . GLU A 1 101 ? 28.831 2.758 79.993 1.00 34.79 6215 GLU A N 1
ATOM 603 C CA . GLU A 1 101 ? 28.030 1.686 79.425 1.00 36.51 6215 GLU A CA 1
ATOM 604 C C . GLU A 1 101 ? 28.575 1.166 78.071 1.00 34.58 6215 GLU A C 1
ATOM 605 O O . GLU A 1 101 ? 28.102 0.143 77.588 1.00 36.09 6215 GLU A O 1
ATOM 611 N N . LEU A 1 102 ? 29.480 1.898 77.418 1.00 31.61 6216 LEU A N 1
ATOM 612 C CA . LEU A 1 102 ? 29.913 1.542 76.071 1.00 30.26 6216 LEU A CA 1
ATOM 613 C C . LEU A 1 102 ? 31.335 0.996 76.082 1.00 28.46 6216 LEU A C 1
ATOM 614 O O . LEU A 1 102 ? 31.803 0.353 75.138 1.00 25.31 6216 LEU A O 1
ATOM 619 N N . LYS A 1 103 ? 32.025 1.205 77.170 1.00 29.67 6217 LYS A N 1
ATOM 620 C CA . LYS A 1 103 ? 33.420 0.827 77.194 1.00 33.39 6217 LYS A CA 1
ATOM 621 C C . LYS A 1 103 ? 33.626 -0.687 77.164 1.00 31.94 6217 LYS A C 1
ATOM 622 O O . LYS A 1 103 ? 32.865 -1.468 77.720 1.00 28.89 6217 LYS A O 1
ATOM 628 N N . GLY A 1 104 ? 34.586 -1.107 76.376 1.00 30.22 6218 GLY A N 1
ATOM 629 C CA . GLY A 1 104 ? 34.829 -2.511 76.246 1.00 30.12 6218 GLY A CA 1
ATOM 630 C C . GLY A 1 104 ? 33.949 -3.176 75.239 1.00 30.73 6218 GLY A C 1
ATOM 631 O O . GLY A 1 104 ? 34.155 -4.326 74.973 1.00 31.47 6218 GLY A O 1
ATOM 632 N N . ARG A 1 105 ? 33.019 -2.471 74.602 1.00 28.69 6219 ARG A N 1
ATOM 633 C CA . ARG A 1 105 ? 32.099 -3.169 73.712 1.00 28.81 6219 ARG A CA 1
ATOM 634 C C . ARG A 1 105 ? 32.588 -3.250 72.274 1.00 27.82 6219 ARG A C 1
ATOM 635 O O . ARG A 1 105 ? 33.468 -2.506 71.867 1.00 24.92 6219 ARG A O 1
ATOM 643 N N . GLY A 1 106 ? 32.008 -4.171 71.516 1.00 28.17 6220 GLY A N 1
ATOM 644 C CA . GLY A 1 106 ? 32.364 -4.396 70.104 1.00 27.12 6220 GLY A CA 1
ATOM 645 C C . GLY A 1 106 ? 31.762 -3.366 69.172 1.00 24.88 6220 GLY A C 1
ATOM 646 O O . GLY A 1 106 ? 30.894 -3.670 68.376 1.00 25.66 6220 GLY A O 1
ATOM 647 N N . ILE A 1 107 ? 32.210 -2.148 69.313 1.00 22.67 6221 ILE A N 1
ATOM 648 C CA . ILE A 1 107 ? 31.653 -1.019 68.610 1.00 22.56 6221 ILE A CA 1
ATOM 649 C C . ILE A 1 107 ? 32.713 -0.513 67.622 1.00 21.01 6221 ILE A C 1
ATOM 650 O O . ILE A 1 107 ? 33.800 -0.195 68.025 1.00 20.48 6221 ILE A O 1
ATOM 655 N N . GLY A 1 108 ? 32.379 -0.478 66.338 1.00 19.83 6222 GLY A N 1
ATOM 656 C CA . GLY A 1 108 ? 33.306 0.008 65.326 1.00 20.74 6222 GLY A CA 1
ATOM 657 C C . GLY A 1 108 ? 33.226 1.517 65.217 1.00 20.06 6222 GLY A C 1
ATOM 658 O O . GLY A 1 108 ? 32.243 2.134 65.636 1.00 22.51 6222 GLY A O 1
ATOM 659 N N . VAL A 1 109 ? 34.302 2.106 64.731 1.00 19.34 6223 VAL A N 1
ATOM 660 C CA . VAL A 1 109 ? 34.434 3.522 64.529 1.00 18.39 6223 VAL A CA 1
ATOM 661 C C . VAL A 1 109 ? 34.865 3.749 63.081 1.00 19.43 6223 VAL A C 1
ATOM 662 O O . VAL A 1 109 ? 35.880 3.235 62.628 1.00 18.91 6223 VAL A O 1
ATOM 666 N N . TYR A 1 110 ? 34.090 4.530 62.351 1.00 18.29 6224 TYR A N 1
ATOM 667 C CA . TYR A 1 110 ? 34.301 4.769 60.943 1.00 18.42 6224 TYR A CA 1
ATOM 668 C C . TYR A 1 110 ? 34.228 6.251 60.704 1.00 19.18 6224 TYR A C 1
ATOM 669 O O . TYR A 1 110 ? 33.161 6.853 60.880 1.00 19.16 6224 TYR A O 1
ATOM 678 N N . VAL A 1 111 ? 35.355 6.861 60.348 1.00 18.96 6225 VAL A N 1
ATOM 679 C CA . VAL A 1 111 ? 35.424 8.305 60.232 1.00 21.02 6225 VAL A CA 1
ATOM 680 C C . VAL A 1 111 ? 35.756 8.749 58.846 1.00 22.00 6225 VAL A C 1
ATOM 681 O O . VAL A 1 111 ? 36.682 8.227 58.245 1.00 23.39 6225 VAL A O 1
ATOM 685 N N . GLY A 1 112 ? 34.994 9.713 58.332 1.00 21.98 6226 GLY A N 1
ATOM 686 C CA . GLY A 1 112 ? 35.346 10.356 57.085 1.00 22.09 6226 GLY A CA 1
ATOM 687 C C . GLY A 1 112 ? 36.057 11.649 57.400 1.00 22.74 6226 GLY A C 1
ATOM 688 O O . GLY A 1 112 ? 35.526 12.518 58.058 1.00 22.10 6226 GLY A O 1
ATOM 689 N N . GLY A 1 113 ? 37.269 11.784 56.936 1.00 23.00 6227 GLY A N 1
ATOM 690 C CA . GLY A 1 113 ? 38.033 12.934 57.277 1.00 24.88 6227 GLY A CA 1
ATOM 691 C C . GLY A 1 113 ? 39.442 12.865 56.740 1.00 28.59 6227 GLY A C 1
ATOM 692 O O . GLY A 1 113 ? 39.941 11.807 56.364 1.00 29.67 6227 GLY A O 1
ATOM 693 N N . ARG A 1 114 ? 40.058 14.027 56.659 1.00 32.69 6228 ARG A N 1
ATOM 694 C CA . ARG A 1 114 ? 41.374 14.156 56.064 1.00 36.34 6228 ARG A CA 1
ATOM 695 C C . ARG A 1 114 ? 42.351 14.433 57.179 1.00 34.26 6228 ARG A C 1
ATOM 696 O O . ARG A 1 114 ? 42.246 15.420 57.878 1.00 32.67 6228 ARG A O 1
ATOM 704 N N . SER A 1 115 ? 43.291 13.538 57.313 1.00 36.78 6229 SER A N 1
ATOM 705 C CA . SER A 1 115 ? 44.273 13.544 58.345 1.00 45.27 6229 SER A CA 1
ATOM 706 C C . SER A 1 115 ? 45.330 14.528 57.940 1.00 50.35 6229 SER A C 1
ATOM 707 O O . SER A 1 115 ? 45.578 14.714 56.757 1.00 49.16 6229 SER A O 1
ATOM 710 N N . ARG A 1 116 ? 45.942 15.167 58.909 1.00 52.11 6230 ARG A N 1
ATOM 711 C CA . ARG A 1 116 ? 47.025 16.114 58.617 1.00 64.35 6230 ARG A CA 1
ATOM 712 C C . ARG A 1 116 ? 48.340 15.578 59.155 1.00 61.94 6230 ARG A C 1
ATOM 713 O O . ARG A 1 116 ? 48.576 14.369 59.064 1.00 62.29 6230 ARG A O 1
ATOM 721 N N . GLY A 1 135 ? 48.258 7.812 63.604 1.00 68.37 6249 GLY A N 1
ATOM 722 C CA . GLY A 1 135 ? 49.159 7.547 62.487 1.00 76.80 6249 GLY A CA 1
ATOM 723 C C . GLY A 1 135 ? 48.393 7.420 61.177 1.00 78.00 6249 GLY A C 1
ATOM 724 O O . GLY A 1 135 ? 48.341 6.350 60.589 1.00 88.76 6249 GLY A O 1
ATOM 725 N N . GLN A 1 136 ? 47.786 8.517 60.729 1.00 74.33 6250 GLN A N 1
ATOM 726 C CA . GLN A 1 136 ? 46.818 8.542 59.589 1.00 69.57 6250 GLN A CA 1
ATOM 727 C C . GLN A 1 136 ? 45.473 7.909 59.889 1.00 56.79 6250 GLN A C 1
ATOM 728 O O . GLN A 1 136 ? 44.466 8.173 59.177 1.00 54.54 6250 GLN A O 1
ATOM 734 N N . ASN A 1 137 ? 45.447 7.060 60.917 1.00 43.89 6251 ASN A N 1
ATOM 735 C CA . ASN A 1 137 ? 44.195 6.483 61.370 1.00 39.28 6251 ASN A CA 1
ATOM 736 C C . ASN A 1 137 ? 43.777 7.159 62.648 1.00 32.04 6251 ASN A C 1
ATOM 737 O O . ASN A 1 137 ? 42.750 6.741 63.203 1.00 26.66 6251 ASN A O 1
ATOM 742 N N . TYR A 1 138 ? 44.561 8.177 63.114 1.00 28.74 6252 TYR A N 1
ATOM 743 C CA . TYR A 1 138 ? 44.392 8.739 64.462 1.00 29.54 6252 TYR A CA 1
ATOM 744 C C . TYR A 1 138 ? 42.972 9.289 64.676 1.00 27.29 6252 TYR A C 1
ATOM 745 O O . TYR A 1 138 ? 42.466 9.237 65.775 1.00 26.36 6252 TYR A O 1
ATOM 754 N N . LEU A 1 139 ? 42.299 9.793 63.627 1.00 24.36 6253 LEU A N 1
ATOM 755 C CA . LEU A 1 139 ? 40.979 10.349 63.816 1.00 24.48 6253 LEU A CA 1
ATOM 756 C C . LEU A 1 139 ? 40.016 9.292 64.385 1.00 24.74 6253 LEU A C 1
ATOM 757 O O . LEU A 1 139 ? 39.189 9.647 65.255 1.00 24.88 6253 LEU A O 1
ATOM 762 N N . ALA A 1 140 ? 40.087 8.057 63.864 1.00 21.63 6254 ALA A N 1
ATOM 763 C CA . ALA A 1 140 ? 39.282 6.958 64.386 1.00 21.60 6254 ALA A CA 1
ATOM 764 C C . ALA A 1 140 ? 39.924 6.384 65.671 1.00 21.79 6254 ALA A C 1
ATOM 765 O O . ALA A 1 140 ? 39.243 6.131 66.677 1.00 20.94 6254 ALA A O 1
ATOM 767 N N . ALA A 1 141 ? 41.221 6.183 65.655 1.00 23.05 6255 ALA A N 1
ATOM 768 C CA . ALA A 1 141 ? 41.933 5.498 66.780 1.00 25.16 6255 ALA A CA 1
ATOM 769 C C . ALA A 1 141 ? 41.837 6.283 68.074 1.00 25.23 6255 ALA A C 1
ATOM 770 O O . ALA A 1 141 ? 41.727 5.663 69.128 1.00 24.49 6255 ALA A O 1
ATOM 772 N N . ASN A 1 142 ? 41.844 7.613 68.015 1.00 24.94 6256 ASN A N 1
ATOM 773 C CA . ASN A 1 142 ? 41.630 8.383 69.230 1.00 27.16 6256 ASN A CA 1
ATOM 774 C C . ASN A 1 142 ? 40.319 8.091 69.872 1.00 25.60 6256 ASN A C 1
ATOM 775 O O . ASN A 1 142 ? 40.238 8.060 71.064 1.00 24.49 6256 ASN A O 1
ATOM 780 N N . LEU A 1 143 ? 39.281 7.866 69.068 1.00 22.92 6257 LEU A N 1
ATOM 781 C CA . LEU A 1 143 ? 37.983 7.616 69.610 1.00 22.56 6257 LEU A CA 1
ATOM 782 C C . LEU A 1 143 ? 37.943 6.242 70.242 1.00 23.54 6257 LEU A C 1
ATOM 783 O O . LEU A 1 143 ? 37.417 6.056 71.340 1.00 22.83 6257 LEU A O 1
ATOM 788 N N . SER A 1 144 ? 38.474 5.265 69.528 1.00 22.72 6258 SER A N 1
ATOM 789 C CA . SER A 1 144 ? 38.499 3.900 70.025 1.00 22.40 6258 SER A CA 1
ATOM 790 C C . SER A 1 144 ? 39.304 3.851 71.310 1.00 22.81 6258 SER A C 1
ATOM 791 O O . SER A 1 144 ? 38.933 3.114 72.229 1.00 23.72 6258 SER A O 1
ATOM 794 N N . HIS A 1 145 ? 40.407 4.579 71.364 1.00 22.89 6259 HIS A N 1
ATOM 795 C CA . HIS A 1 145 ? 41.239 4.574 72.549 1.00 26.31 6259 HIS A CA 1
ATOM 796 C C . HIS A 1 145 ? 40.520 5.247 73.728 1.00 26.18 6259 HIS A C 1
ATOM 797 O O . HIS A 1 145 ? 40.395 4.655 74.788 1.00 25.10 6259 HIS A O 1
ATOM 804 N N . HIS A 1 146 ? 39.973 6.438 73.517 1.00 25.76 6260 HIS A N 1
ATOM 805 C CA . HIS A 1 146 ? 39.411 7.176 74.612 1.00 27.16 6260 HIS A CA 1
ATOM 806 C C . HIS A 1 146 ? 38.150 6.524 75.168 1.00 28.67 6260 HIS A C 1
ATOM 807 O O . HIS A 1 146 ? 37.997 6.489 76.359 1.00 28.48 6260 HIS A O 1
ATOM 814 N N . PHE A 1 147 ? 37.258 6.018 74.315 1.00 24.70 6261 PHE A N 1
ATOM 815 C CA . PHE A 1 147 ? 36.033 5.412 74.763 1.00 24.72 6261 PHE A CA 1
ATOM 816 C C . PHE A 1 147 ? 36.146 3.904 74.959 1.00 25.05 6261 PHE A C 1
ATOM 817 O O . PHE A 1 147 ? 35.170 3.273 75.360 1.00 26.85 6261 PHE A O 1
ATOM 825 N N . ASP A 1 148 ? 37.337 3.343 74.708 1.00 24.46 6262 ASP A N 1
ATOM 826 C CA . ASP A 1 148 ? 37.652 1.890 74.840 1.00 25.92 6262 ASP A CA 1
ATOM 827 C C . ASP A 1 148 ? 36.695 1.003 73.971 1.00 25.21 6262 ASP A C 1
ATOM 828 O O . ASP A 1 148 ? 36.069 0.065 74.457 1.00 25.91 6262 ASP A O 1
ATOM 833 N N . LEU A 1 149 ? 36.563 1.370 72.709 1.00 22.67 6263 LEU A N 1
ATOM 834 C CA . LEU A 1 149 ? 35.715 0.675 71.767 1.00 22.59 6263 LEU A CA 1
ATOM 835 C C . LEU A 1 149 ? 36.584 -0.349 71.054 1.00 24.03 6263 LEU A C 1
ATOM 836 O O . LEU A 1 149 ? 37.738 -0.085 70.771 1.00 24.83 6263 LEU A O 1
ATOM 841 N N . ARG A 1 150 ? 36.066 -1.552 70.846 1.00 23.76 6264 ARG A N 1
ATOM 842 C CA . ARG A 1 150 ? 36.897 -2.700 70.452 1.00 24.28 6264 ARG A CA 1
ATOM 843 C C . ARG A 1 150 ? 36.595 -3.222 69.064 1.00 23.85 6264 ARG A C 1
ATOM 844 O O . ARG A 1 150 ? 37.192 -4.239 68.643 1.00 23.59 6264 ARG A O 1
ATOM 852 N N . GLY A 1 151 ? 35.693 -2.565 68.351 1.00 22.95 6265 GLY A N 1
ATOM 853 C CA . GLY A 1 151 ? 35.400 -2.919 66.958 1.00 23.41 6265 GLY A CA 1
ATOM 854 C C . GLY A 1 151 ? 36.484 -2.361 66.042 1.00 23.97 6265 GLY A C 1
ATOM 855 O O . GLY A 1 151 ? 37.376 -1.649 66.504 1.00 23.37 6265 GLY A O 1
ATOM 856 N N . PRO A 1 152 ? 36.417 -2.669 64.745 1.00 22.69 6266 PRO A N 1
ATOM 857 C CA . PRO A 1 152 ? 37.350 -2.026 63.805 1.00 23.37 6266 PRO A CA 1
ATOM 858 C C . PRO A 1 152 ? 37.299 -0.515 63.863 1.00 22.96 6266 PRO A C 1
ATOM 859 O O . PRO A 1 152 ? 36.226 0.060 64.102 1.00 22.19 6266 PRO A O 1
ATOM 863 N N . SER A 1 153 ? 38.447 0.129 63.662 1.00 23.72 6267 SER A N 1
ATOM 864 C CA . SER A 1 153 ? 38.556 1.555 63.787 1.00 25.00 6267 SER A CA 1
ATOM 865 C C . SER A 1 153 ? 39.221 2.051 62.545 1.00 27.21 6267 SER A C 1
ATOM 866 O O . SER A 1 153 ? 40.395 1.794 62.379 1.00 29.32 6267 SER A O 1
ATOM 869 N N . THR A 1 154 ? 38.500 2.759 61.684 1.00 26.03 6268 THR A N 1
ATOM 870 C CA . THR A 1 154 ? 39.037 3.121 60.382 1.00 28.73 6268 THR A CA 1
ATOM 871 C C . THR A 1 154 ? 38.666 4.519 59.934 1.00 24.98 6268 THR A C 1
ATOM 872 O O . THR A 1 154 ? 37.596 5.046 60.241 1.00 21.97 6268 THR A O 1
ATOM 876 N N . VAL A 1 155 ? 39.574 5.126 59.209 1.00 22.29 6269 VAL A N 1
ATOM 877 C CA . VAL A 1 155 ? 39.381 6.409 58.653 1.00 24.65 6269 VAL A CA 1
ATOM 878 C C . VAL A 1 155 ? 39.400 6.260 57.130 1.00 26.62 6269 VAL A C 1
ATOM 879 O O . VAL A 1 155 ? 40.303 5.604 56.594 1.00 25.40 6269 VAL A O 1
ATOM 883 N N . VAL A 1 156 ? 38.503 6.979 56.456 1.00 28.09 6270 VAL A N 1
ATOM 884 C CA . VAL A 1 156 ? 38.517 7.055 55.007 1.00 32.33 6270 VAL A CA 1
ATOM 885 C C . VAL A 1 156 ? 38.545 8.477 54.523 1.00 32.50 6270 VAL A C 1
ATOM 886 O O . VAL A 1 156 ? 37.874 9.351 55.061 1.00 33.33 6270 VAL A O 1
ATOM 890 N N . ASP A 1 157 ? 39.331 8.707 53.481 1.00 31.47 6271 ASP A N 1
ATOM 891 C CA . ASP A 1 157 ? 39.280 10.002 52.798 1.00 38.21 6271 ASP A CA 1
ATOM 892 C C . ASP A 1 157 ? 38.962 9.848 51.281 1.00 39.06 6271 ASP A C 1
ATOM 893 O O . ASP A 1 157 ? 39.806 9.424 50.515 1.00 39.31 6271 ASP A O 1
ATOM 898 N N . THR A 1 158 ? 37.707 10.103 50.910 1.00 37.93 6272 THR A N 1
ATOM 899 C CA . THR A 1 158 ? 37.280 10.080 49.508 1.00 36.64 6272 THR A CA 1
ATOM 900 C C . THR A 1 158 ? 36.591 11.403 49.261 1.00 37.82 6272 THR A C 1
ATOM 901 O O . THR A 1 158 ? 35.576 11.477 48.568 1.00 41.50 6272 THR A O 1
ATOM 905 N N . ALA A 1 159 ? 37.176 12.459 49.818 1.00 37.82 6273 ALA A N 1
ATOM 906 C CA . ALA A 1 159 ? 36.710 13.845 49.645 1.00 38.69 6273 ALA A CA 1
ATOM 907 C C . ALA A 1 159 ? 35.283 13.974 50.127 1.00 40.55 6273 ALA A C 1
ATOM 908 O O . ALA A 1 159 ? 34.973 13.512 51.259 1.00 39.40 6273 ALA A O 1
ATOM 910 N N . CYS A 1 160 ? 34.375 14.508 49.299 1.00 37.60 6274 CYS A N 1
ATOM 911 C CA . CYS A 1 160 ? 33.042 14.857 49.794 1.00 37.61 6274 CYS A CA 1
ATOM 912 C C . CYS A 1 160 ? 32.206 13.639 50.126 1.00 35.23 6274 CYS A C 1
ATOM 913 O O . CYS A 1 160 ? 31.254 13.728 50.925 1.00 37.23 6274 CYS A O 1
ATOM 916 N N . SER A 1 161 ? 32.552 12.488 49.551 1.00 32.98 6275 SER A N 1
ATOM 917 C CA . SER A 1 161 ? 31.820 11.259 49.852 1.00 30.51 6275 SER A CA 1
ATOM 918 C C . SER A 1 161 ? 32.361 10.486 51.076 1.00 26.25 6275 SER A C 1
ATOM 919 O O . SER A 1 161 ? 31.804 9.476 51.431 1.00 24.38 6275 SER A O 1
ATOM 922 N N . SER A 1 162 ? 33.356 11.013 51.758 1.00 25.49 6276 SER A N 1
ATOM 923 C CA . SER A 1 162 ? 34.058 10.271 52.827 1.00 25.39 6276 SER A CA 1
ATOM 924 C C . SER A 1 162 ? 33.100 9.751 53.902 1.00 24.39 6276 SER A C 1
ATOM 925 O O . SER A 1 162 ? 33.199 8.601 54.296 1.00 22.98 6276 SER A O 1
ATOM 928 N N . ALA A 1 163 ? 32.196 10.588 54.371 1.00 25.86 6277 ALA A N 1
ATOM 929 C CA . ALA A 1 163 ? 31.288 10.163 55.450 1.00 29.09 6277 ALA A CA 1
ATOM 930 C C . ALA A 1 163 ? 30.271 9.105 55.027 1.00 25.59 6277 ALA A C 1
ATOM 931 O O . ALA A 1 163 ? 29.906 8.235 55.832 1.00 23.26 6277 ALA A O 1
ATOM 933 N N . LEU A 1 164 ? 29.792 9.178 53.784 1.00 25.38 6278 LEU A N 1
ATOM 934 C CA . LEU A 1 164 ? 28.975 8.113 53.224 1.00 23.19 6278 LEU A CA 1
ATOM 935 C C . LEU A 1 164 ? 29.749 6.841 52.980 1.00 22.14 6278 LEU A C 1
ATOM 936 O O . LEU A 1 164 ? 29.210 5.721 53.169 1.00 23.08 6278 LEU A O 1
ATOM 941 N N . VAL A 1 165 ? 31.004 6.947 52.596 1.00 19.39 6279 VAL A N 1
ATOM 942 C CA . VAL A 1 165 ? 31.810 5.730 52.476 1.00 21.42 6279 VAL A CA 1
ATOM 943 C C . VAL A 1 165 ? 32.037 5.114 53.841 1.00 21.56 6279 VAL A C 1
ATOM 944 O O . VAL A 1 165 ? 31.960 3.889 54.021 1.00 21.52 6279 VAL A O 1
ATOM 948 N N . ALA A 1 166 ? 32.286 5.965 54.847 1.00 21.98 6280 ALA A N 1
ATOM 949 C CA . ALA A 1 166 ? 32.412 5.452 56.251 1.00 20.82 6280 ALA A CA 1
ATOM 950 C C . ALA A 1 166 ? 31.096 4.792 56.688 1.00 20.44 6280 ALA A C 1
ATOM 951 O O . ALA A 1 166 ? 31.073 3.725 57.281 1.00 19.76 6280 ALA A O 1
ATOM 953 N N . LEU A 1 167 ? 29.979 5.421 56.363 1.00 20.62 6281 LEU A N 1
ATOM 954 C CA . LEU A 1 167 ? 28.646 4.808 56.627 1.00 21.25 6281 LEU A CA 1
ATOM 955 C C . LEU A 1 167 ? 28.436 3.400 55.975 1.00 21.26 6281 LEU A C 1
ATOM 956 O O . LEU A 1 167 ? 27.899 2.475 56.573 1.00 21.82 6281 LEU A O 1
ATOM 961 N N . HIS A 1 168 ? 28.937 3.243 54.764 1.00 21.75 6282 HIS A N 1
ATOM 962 C CA . HIS A 1 168 ? 28.908 1.997 54.051 1.00 22.13 6282 HIS A CA 1
ATOM 963 C C . HIS A 1 168 ? 29.786 0.952 54.766 1.00 21.09 6282 HIS A C 1
ATOM 964 O O . HIS A 1 168 ? 29.363 -0.197 54.901 1.00 21.32 6282 HIS A O 1
ATOM 971 N N . HIS A 1 169 ? 30.986 1.325 55.208 1.00 21.19 6283 HIS A N 1
ATOM 972 C CA . HIS A 1 169 ? 31.825 0.328 55.956 1.00 21.62 6283 HIS A CA 1
ATOM 973 C C . HIS A 1 169 ? 31.075 -0.046 57.236 1.00 20.36 6283 HIS A C 1
ATOM 974 O O . HIS A 1 169 ? 30.991 -1.181 57.570 1.00 21.05 6283 HIS A O 1
ATOM 981 N N . ALA A 1 170 ? 30.421 0.915 57.902 1.00 19.39 6284 ALA A N 1
ATOM 982 C CA . ALA A 1 170 ? 29.710 0.584 59.111 1.00 20.29 6284 ALA A CA 1
ATOM 983 C C . ALA A 1 170 ? 28.549 -0.379 58.828 1.00 21.68 6284 ALA A C 1
ATOM 984 O O . ALA A 1 170 ? 28.353 -1.379 59.555 1.00 22.71 6284 ALA A O 1
ATOM 986 N N . ALA A 1 171 ? 27.770 -0.085 57.811 1.00 20.18 6285 ALA A N 1
ATOM 987 C CA . ALA A 1 171 ? 26.620 -0.960 57.461 1.00 21.18 6285 ALA A CA 1
ATOM 988 C C . ALA A 1 171 ? 27.074 -2.379 57.101 1.00 22.37 6285 ALA A C 1
ATOM 989 O O . ALA A 1 171 ? 26.451 -3.350 57.515 1.00 22.93 6285 ALA A O 1
ATOM 991 N N . GLN A 1 172 ? 28.163 -2.500 56.355 1.00 22.68 6286 GLN A N 1
ATOM 992 C CA . GLN A 1 172 ? 28.688 -3.846 56.051 1.00 26.38 6286 GLN A CA 1
ATOM 993 C C . GLN A 1 172 ? 29.093 -4.542 57.322 1.00 26.29 6286 GLN A C 1
ATOM 994 O O . GLN A 1 172 ? 28.821 -5.723 57.505 1.00 25.06 6286 GLN A O 1
ATOM 1000 N N . ALA A 1 173 ? 29.715 -3.797 58.260 1.00 24.24 6287 ALA A N 1
ATOM 1001 C CA . ALA A 1 173 ? 30.140 -4.429 59.477 1.00 23.12 6287 ALA A CA 1
ATOM 1002 C C . ALA A 1 173 ? 28.957 -4.880 60.308 1.00 24.09 6287 ALA A C 1
ATOM 1003 O O . ALA A 1 173 ? 28.963 -5.963 60.946 1.00 25.12 6287 ALA A O 1
ATOM 1005 N N . LEU A 1 174 ? 27.935 -4.067 60.358 1.00 23.06 6288 LEU A N 1
ATOM 1006 C CA . LEU A 1 174 ? 26.769 -4.418 61.133 1.00 24.89 6288 LEU A CA 1
ATOM 1007 C C . LEU A 1 174 ? 26.010 -5.616 60.476 1.00 28.32 6288 LEU A C 1
ATOM 1008 O O . LEU A 1 174 ? 25.609 -6.539 61.144 1.00 28.07 6288 LEU A O 1
ATOM 1013 N N . ARG A 1 175 ? 25.823 -5.573 59.177 1.00 31.11 6289 ARG A N 1
ATOM 1014 C CA . ARG A 1 175 ? 25.139 -6.650 58.418 1.00 35.73 6289 ARG A CA 1
ATOM 1015 C C . ARG A 1 175 ? 25.856 -8.018 58.592 1.00 36.62 6289 ARG A C 1
ATOM 1016 O O . ARG A 1 175 ? 25.214 -9.017 58.759 1.00 34.89 6289 ARG A O 1
ATOM 1024 N N . SER A 1 176 ? 27.183 -8.033 58.632 1.00 34.37 6290 SER A N 1
ATOM 1025 C CA . SER A 1 176 ? 27.936 -9.264 58.770 1.00 36.92 6290 SER A CA 1
ATOM 1026 C C . SER A 1 176 ? 28.077 -9.714 60.221 1.00 36.21 6290 SER A C 1
ATOM 1027 O O . SER A 1 176 ? 28.647 -10.765 60.495 1.00 38.38 6290 SER A O 1
ATOM 1030 N N . GLY A 1 177 ? 27.581 -8.942 61.179 1.00 35.58 6291 GLY A N 1
ATOM 1031 C CA . GLY A 1 177 ? 27.700 -9.367 62.602 1.00 33.38 6291 GLY A CA 1
ATOM 1032 C C . GLY A 1 177 ? 29.098 -9.101 63.174 1.00 34.56 6291 GLY A C 1
ATOM 1033 O O . GLY A 1 177 ? 29.407 -9.541 64.261 1.00 34.71 6291 GLY A O 1
ATOM 1034 N N . ASP A 1 178 ? 29.935 -8.339 62.476 1.00 32.52 6292 ASP A N 1
ATOM 1035 C CA . ASP A 1 178 ? 31.263 -8.016 63.012 1.00 33.93 6292 ASP A CA 1
ATOM 1036 C C . ASP A 1 178 ? 31.281 -7.017 64.200 1.00 33.11 6292 ASP A C 1
ATOM 1037 O O . ASP A 1 178 ? 32.186 -7.044 65.022 1.00 34.84 6292 ASP A O 1
ATOM 1042 N N . VAL A 1 179 ? 30.281 -6.143 64.283 1.00 29.88 6293 VAL A N 1
ATOM 1043 C CA . VAL A 1 179 ? 30.127 -5.193 65.396 1.00 27.11 6293 VAL A CA 1
ATOM 1044 C C . VAL A 1 179 ? 28.678 -5.241 65.861 1.00 27.27 6293 VAL A C 1
ATOM 1045 O O . VAL A 1 179 ? 27.775 -5.547 65.063 1.00 27.01 6293 VAL A O 1
ATOM 1049 N N . GLU A 1 180 ? 28.465 -4.944 67.116 1.00 27.42 6294 GLU A N 1
ATOM 1050 C CA . GLU A 1 180 ? 27.113 -4.745 67.639 1.00 31.31 6294 GLU A CA 1
ATOM 1051 C C . GLU A 1 180 ? 26.606 -3.315 67.419 1.00 28.80 6294 GLU A C 1
ATOM 1052 O O . GLU A 1 180 ? 25.403 -3.059 67.496 1.00 28.90 6294 GLU A O 1
ATOM 1058 N N . ALA A 1 181 ? 27.509 -2.376 67.173 1.00 24.58 6295 ALA A N 1
ATOM 1059 C CA . ALA A 1 181 ? 27.110 -1.011 66.969 1.00 23.39 6295 ALA A CA 1
ATOM 1060 C C . ALA A 1 181 ? 28.260 -0.309 66.335 1.00 22.60 6295 ALA A C 1
ATOM 1061 O O . ALA A 1 181 ? 29.356 -0.847 66.299 1.00 21.59 6295 ALA A O 1
ATOM 1063 N N . ALA A 1 182 ? 28.005 0.861 65.788 1.00 20.70 6296 ALA A N 1
ATOM 1064 C CA . ALA A 1 182 ? 29.009 1.616 65.040 1.00 21.03 6296 ALA A CA 1
ATOM 1065 C C . ALA A 1 182 ? 28.882 3.123 65.238 1.00 21.91 6296 ALA A C 1
ATOM 1066 O O . ALA A 1 182 ? 27.768 3.683 65.244 1.00 22.12 6296 ALA A O 1
ATOM 1068 N N . VAL A 1 183 ? 30.013 3.770 65.399 1.00 19.13 6297 VAL A N 1
ATOM 1069 C CA . VAL A 1 183 ? 30.065 5.195 65.386 1.00 20.43 6297 VAL A CA 1
ATOM 1070 C C . VAL A 1 183 ? 30.494 5.580 63.968 1.00 20.50 6297 VAL A C 1
ATOM 1071 O O . VAL A 1 183 ? 31.505 5.066 63.457 1.00 19.51 6297 VAL A O 1
ATOM 1075 N N . VAL A 1 184 ? 29.772 6.486 63.341 1.00 19.14 6298 VAL A N 1
ATOM 1076 C CA . VAL A 1 184 ? 30.113 6.980 62.010 1.00 18.40 6298 VAL A CA 1
ATOM 1077 C C . VAL A 1 184 ? 30.188 8.494 62.116 1.00 19.73 6298 VAL A C 1
ATOM 1078 O O . VAL A 1 184 ? 29.289 9.124 62.634 1.00 19.39 6298 VAL A O 1
ATOM 1082 N N . ALA A 1 185 ? 31.252 9.090 61.608 1.00 19.90 6299 ALA A N 1
ATOM 1083 C CA . ALA A 1 185 ? 31.437 10.507 61.721 1.00 21.50 6299 ALA A CA 1
ATOM 1084 C C . ALA A 1 185 ? 32.013 11.053 60.439 1.00 21.72 6299 ALA A C 1
ATOM 1085 O O . ALA A 1 185 ? 32.667 10.356 59.685 1.00 21.32 6299 ALA A O 1
ATOM 1087 N N . GLY A 1 186 ? 31.860 12.348 60.292 1.00 22.90 6300 GLY A N 1
ATOM 1088 C CA . GLY A 1 186 ? 32.569 13.111 59.271 1.00 22.47 6300 GLY A CA 1
ATOM 1089 C C . GLY A 1 186 ? 33.037 14.378 59.922 1.00 23.61 6300 GLY A C 1
ATOM 1090 O O . GLY A 1 186 ? 32.325 14.944 60.750 1.00 23.96 6300 GLY A O 1
ATOM 1091 N N . VAL A 1 187 ? 34.209 14.851 59.527 1.00 23.52 6301 VAL A N 1
ATOM 1092 C CA . VAL A 1 187 ? 34.771 16.041 60.123 1.00 24.47 6301 VAL A CA 1
ATOM 1093 C C . VAL A 1 187 ? 35.620 16.800 59.097 1.00 26.11 6301 VAL A C 1
ATOM 1094 O O . VAL A 1 187 ? 36.351 16.204 58.309 1.00 24.76 6301 VAL A O 1
ATOM 1098 N N . THR A 1 188 ? 35.514 18.127 59.131 1.00 28.12 6302 THR A N 1
ATOM 1099 C CA . THR A 1 188 ? 36.437 19.014 58.412 1.00 30.20 6302 THR A CA 1
ATOM 1100 C C . THR A 1 188 ? 36.618 20.271 59.188 1.00 30.43 6302 THR A C 1
ATOM 1101 O O . THR A 1 188 ? 35.650 20.909 59.549 1.00 31.06 6302 THR A O 1
ATOM 1105 N N . LEU A 1 189 ? 37.861 20.605 59.462 1.00 30.86 6303 LEU A N 1
ATOM 1106 C CA . LEU A 1 189 ? 38.242 21.928 59.888 1.00 35.02 6303 LEU A CA 1
ATOM 1107 C C . LEU A 1 189 ? 39.239 22.452 58.846 1.00 38.37 6303 LEU A C 1
ATOM 1108 O O . LEU A 1 189 ? 40.047 21.699 58.316 1.00 35.44 6303 LEU A O 1
ATOM 1113 N N . LEU A 1 190 ? 39.183 23.738 58.557 1.00 41.83 6304 LEU A N 1
ATOM 1114 C CA . LEU A 1 190 ? 40.063 24.300 57.552 1.00 50.04 6304 LEU A CA 1
ATOM 1115 C C . LEU A 1 190 ? 41.398 24.609 58.160 1.00 54.72 6304 LEU A C 1
ATOM 1116 O O . LEU A 1 190 ? 41.439 25.051 59.287 1.00 54.50 6304 LEU A O 1
ATOM 1121 N N . PRO A 1 191 ? 42.489 24.333 57.425 1.00 69.11 6305 PRO A N 1
ATOM 1122 C CA . PRO A 1 191 ? 43.839 24.845 57.754 1.00 78.16 6305 PRO A CA 1
ATOM 1123 C C . PRO A 1 191 ? 43.933 26.370 57.682 1.00 74.37 6305 PRO A C 1
ATOM 1124 O O . PRO A 1 191 ? 44.137 27.003 58.706 1.00 77.14 6305 PRO A O 1
ATOM 1128 N N . HIS A 1 212 ? 25.759 29.211 44.219 1.00 67.18 6326 HIS A N 1
ATOM 1129 C CA . HIS A 1 212 ? 24.565 28.820 43.463 1.00 77.43 6326 HIS A CA 1
ATOM 1130 C C . HIS A 1 212 ? 24.636 27.415 42.832 1.00 74.87 6326 HIS A C 1
ATOM 1131 O O . HIS A 1 212 ? 25.622 27.077 42.186 1.00 70.14 6326 HIS A O 1
ATOM 1138 N N . VAL A 1 213 ? 23.548 26.649 42.947 1.00 69.20 6327 VAL A N 1
ATOM 1139 C CA . VAL A 1 213 ? 23.460 25.317 42.362 1.00 65.79 6327 VAL A CA 1
ATOM 1140 C C . VAL A 1 213 ? 22.170 25.140 41.554 1.00 68.87 6327 VAL A C 1
ATOM 1141 O O . VAL A 1 213 ? 21.232 25.931 41.701 1.00 69.07 6327 VAL A O 1
ATOM 1145 N N . PHE A 1 214 ? 22.183 24.146 40.642 1.00 67.63 6328 PHE A N 1
ATOM 1146 C CA . PHE A 1 214 ? 21.059 23.827 39.693 1.00 68.14 6328 PHE A CA 1
ATOM 1147 C C . PHE A 1 214 ? 20.519 25.074 38.963 1.00 67.03 6328 PHE A C 1
ATOM 1148 O O . PHE A 1 214 ? 19.316 25.211 38.745 1.00 68.03 6328 PHE A O 1
ATOM 1156 N N . ASP A 1 215 ? 21.476 25.890 38.522 1.00 67.65 6329 ASP A N 1
ATOM 1157 C CA . ASP A 1 215 ? 21.320 27.323 38.327 1.00 73.10 6329 ASP A CA 1
ATOM 1158 C C . ASP A 1 215 ? 22.498 27.846 37.481 1.00 80.84 6329 ASP A C 1
ATOM 1159 O O . ASP A 1 215 ? 23.645 27.421 37.684 1.00 76.11 6329 ASP A O 1
ATOM 1164 N N . ARG A 1 216 ? 22.246 28.803 36.585 1.00 86.05 6330 ARG A N 1
ATOM 1165 C CA . ARG A 1 216 ? 23.312 29.377 35.711 1.00 88.13 6330 ARG A CA 1
ATOM 1166 C C . ARG A 1 216 ? 24.490 30.152 36.369 1.00 85.97 6330 ARG A C 1
ATOM 1167 O O . ARG A 1 216 ? 25.543 30.302 35.744 1.00 81.01 6330 ARG A O 1
ATOM 1175 N N . ARG A 1 217 ? 24.325 30.667 37.585 1.00 87.99 6331 ARG A N 1
ATOM 1176 C CA . ARG A 1 217 ? 25.429 31.379 38.251 1.00 90.51 6331 ARG A CA 1
ATOM 1177 C C . ARG A 1 217 ? 26.396 30.439 38.990 1.00 87.45 6331 ARG A C 1
ATOM 1178 O O . ARG A 1 217 ? 27.404 30.899 39.544 1.00 84.85 6331 ARG A O 1
ATOM 1186 N N . ALA A 1 218 ? 26.098 29.134 38.975 1.00 83.33 6332 ALA A N 1
ATOM 1187 C CA . ALA A 1 218 ? 26.880 28.114 39.722 1.00 82.02 6332 ALA A CA 1
ATOM 1188 C C . ALA A 1 218 ? 28.410 28.127 39.452 1.00 83.00 6332 ALA A C 1
ATOM 1189 O O . ALA A 1 218 ? 28.858 27.920 38.317 1.00 74.47 6332 ALA A O 1
ATOM 1191 N N . ARG A 1 219 ? 29.178 28.348 40.530 1.00 89.21 6333 ARG A N 1
ATOM 1192 C CA . ARG A 1 219 ? 30.643 28.528 40.507 1.00 95.74 6333 ARG A CA 1
ATOM 1193 C C . ARG A 1 219 ? 31.403 27.665 41.561 1.00 92.17 6333 ARG A C 1
ATOM 1194 O O . ARG A 1 219 ? 32.551 27.983 41.899 1.00 89.04 6333 ARG A O 1
ATOM 1202 N N . GLY A 1 220 ? 30.784 26.600 42.090 1.00 85.43 6334 GLY A N 1
ATOM 1203 C CA . GLY A 1 220 ? 31.315 25.922 43.292 1.00 80.51 6334 GLY A CA 1
ATOM 1204 C C . GLY A 1 220 ? 31.102 26.780 44.539 1.00 79.32 6334 GLY A C 1
ATOM 1205 O O . GLY A 1 220 ? 30.785 27.975 44.443 1.00 81.58 6334 GLY A O 1
ATOM 1206 N N . PHE A 1 221 ? 31.300 26.193 45.715 1.00 74.11 6335 PHE A N 1
ATOM 1207 C CA . PHE A 1 221 ? 30.849 26.813 46.980 1.00 66.85 6335 PHE A CA 1
ATOM 1208 C C . PHE A 1 221 ? 31.976 27.354 47.818 1.00 65.11 6335 PHE A C 1
ATOM 1209 O O . PHE A 1 221 ? 33.133 27.048 47.549 1.00 70.09 6335 PHE A O 1
ATOM 1217 N N . THR A 1 222 ? 31.630 28.145 48.836 1.00 59.03 6336 THR A N 1
ATOM 1218 C CA . THR A 1 222 ? 32.566 28.435 49.906 1.00 64.21 6336 THR A CA 1
ATOM 1219 C C . THR A 1 222 ? 32.938 27.113 50.636 1.00 55.49 6336 THR A C 1
ATOM 1220 O O . THR A 1 222 ? 32.059 26.405 51.109 1.00 45.55 6336 THR A O 1
ATOM 1224 N N . PRO A 1 223 ? 34.231 26.801 50.714 1.00 59.83 6337 PRO A N 1
ATOM 1225 C CA . PRO A 1 223 ? 34.625 25.739 51.636 1.00 60.24 6337 PRO A CA 1
ATOM 1226 C C . PRO A 1 223 ? 34.166 26.089 53.045 1.00 53.78 6337 PRO A C 1
ATOM 1227 O O . PRO A 1 223 ? 34.121 27.271 53.422 1.00 53.18 6337 PRO A O 1
ATOM 1231 N N . ALA A 1 224 ? 33.754 25.051 53.764 1.00 44.68 6338 ALA A N 1
ATOM 1232 C CA . ALA A 1 224 ? 33.180 25.182 55.072 1.00 41.80 6338 ALA A CA 1
ATOM 1233 C C . ALA A 1 224 ? 33.695 24.081 56.024 1.00 37.83 6338 ALA A C 1
ATOM 1234 O O . ALA A 1 224 ? 34.250 23.078 55.610 1.00 38.57 6338 ALA A O 1
ATOM 1236 N N . GLU A 1 225 ? 33.416 24.274 57.287 1.00 34.94 6339 GLU A N 1
ATOM 1237 C CA . GLU A 1 225 ? 33.793 23.365 58.337 1.00 33.64 6339 GLU A CA 1
ATOM 1238 C C . GLU A 1 225 ? 32.544 22.651 58.745 1.00 32.87 6339 GLU A C 1
ATOM 1239 O O . GLU A 1 225 ? 31.432 23.070 58.421 1.00 32.67 6339 GLU A O 1
ATOM 1245 N N . GLY A 1 226 ? 32.734 21.538 59.426 1.00 29.90 6340 GLY A N 1
ATOM 1246 C CA . GLY A 1 226 ? 31.625 20.818 60.011 1.00 28.74 6340 GLY A CA 1
ATOM 1247 C C . GLY A 1 226 ? 32.052 19.519 60.668 1.00 26.73 6340 GLY A C 1
ATOM 1248 O O . GLY A 1 226 ? 33.132 18.981 60.393 1.00 26.70 6340 GLY A O 1
ATOM 1249 N N . VAL A 1 227 ? 31.175 19.019 61.525 1.00 26.72 6341 VAL A N 1
ATOM 1250 C CA . VAL A 1 227 ? 31.326 17.709 62.152 1.00 25.17 6341 VAL A CA 1
ATOM 1251 C C . VAL A 1 227 ? 29.959 17.124 62.481 1.00 25.83 6341 VAL A C 1
ATOM 1252 O O . VAL A 1 227 ? 29.020 17.816 62.903 1.00 25.33 6341 VAL A O 1
ATOM 1256 N N . GLY A 1 228 ? 29.865 15.823 62.287 1.00 23.71 6342 GLY A N 1
ATOM 1257 C CA . GLY A 1 228 ? 28.662 15.076 62.620 1.00 22.66 6342 GLY A CA 1
ATOM 1258 C C . GLY A 1 228 ? 29.032 13.685 63.048 1.00 20.68 6342 GLY A C 1
ATOM 1259 O O . GLY A 1 228 ? 29.980 13.084 62.512 1.00 20.53 6342 GLY A O 1
ATOM 1260 N N . VAL A 1 229 ? 28.321 13.178 64.038 1.00 20.65 6343 VAL A N 1
ATOM 1261 C CA . VAL A 1 229 ? 28.520 11.815 64.515 1.00 21.11 6343 VAL A CA 1
ATOM 1262 C C . VAL A 1 229 ? 27.191 11.116 64.687 1.00 23.17 6343 VAL A C 1
ATOM 1263 O O . VAL A 1 229 ? 26.253 11.701 65.264 1.00 23.44 6343 VAL A O 1
ATOM 1267 N N . LEU A 1 230 ? 27.102 9.889 64.165 1.00 22.13 6344 LEU A N 1
ATOM 1268 C CA . LEU A 1 230 ? 25.926 8.982 64.353 1.00 23.15 6344 LEU A CA 1
ATOM 1269 C C . LEU A 1 230 ? 26.336 7.767 65.153 1.00 24.62 6344 LEU A C 1
ATOM 1270 O O . LEU A 1 230 ? 27.458 7.255 64.970 1.00 24.10 6344 LEU A O 1
ATOM 1275 N N . LEU A 1 231 ? 25.459 7.317 66.039 1.00 23.78 6345 LEU A N 1
ATOM 1276 C CA . LEU A 1 231 ? 25.599 6.005 66.630 1.00 24.35 6345 LEU A CA 1
ATOM 1277 C C . LEU A 1 231 ? 24.537 5.108 65.982 1.00 24.48 6345 LEU A C 1
ATOM 1278 O O . LEU A 1 231 ? 23.347 5.447 65.990 1.00 24.76 6345 LEU A O 1
ATOM 1283 N N . LEU A 1 232 ? 24.972 3.959 65.478 1.00 22.40 6346 LEU A N 1
ATOM 1284 C CA . LEU A 1 232 ? 24.150 2.998 64.760 1.00 23.04 6346 LEU A CA 1
ATOM 1285 C C . LEU A 1 232 ? 24.113 1.634 65.400 1.00 23.88 6346 LEU A C 1
ATOM 1286 O O . LEU A 1 232 ? 25.125 1.1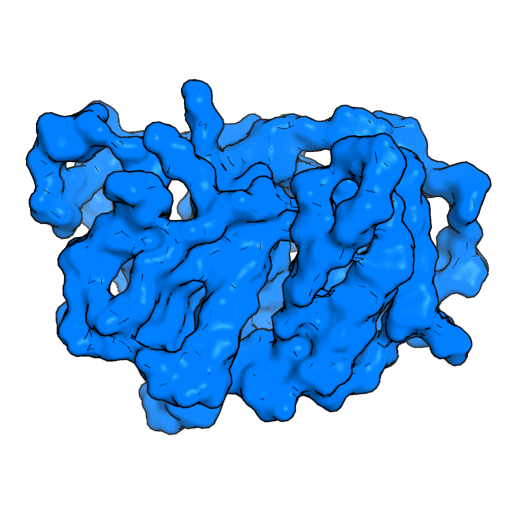44 65.908 1.00 22.58 6346 LEU A O 1
ATOM 1291 N N . LYS A 1 233 ? 22.967 0.995 65.332 1.00 25.09 6347 LYS A N 1
ATOM 1292 C CA . LYS A 1 233 ? 22.783 -0.399 65.775 1.00 26.79 6347 LYS A CA 1
ATOM 1293 C C . LYS A 1 233 ? 21.792 -1.098 64.814 1.00 26.63 6347 LYS A C 1
ATOM 1294 O O . LYS A 1 233 ? 20.936 -0.444 64.234 1.00 27.07 6347 LYS A O 1
ATOM 1300 N N . PRO A 1 234 ? 21.809 -2.410 64.764 1.00 25.87 6348 PRO A N 1
ATOM 1301 C CA . PRO A 1 234 ? 20.775 -3.112 63.993 1.00 28.75 6348 PRO A CA 1
ATOM 1302 C C . PRO A 1 234 ? 19.390 -2.769 64.572 1.00 30.10 6348 PRO A C 1
ATOM 1303 O O . PRO A 1 234 ? 19.235 -2.671 65.811 1.00 29.26 6348 PRO A O 1
ATOM 1307 N N . LEU A 1 235 ? 18.422 -2.508 63.711 1.00 30.20 6349 LEU A N 1
ATOM 1308 C CA . LEU A 1 235 ? 17.079 -2.090 64.181 1.00 31.80 6349 LEU A CA 1
ATOM 1309 C C . LEU A 1 235 ? 16.452 -3.046 65.199 1.00 34.39 6349 LEU A C 1
ATOM 1310 O O . LEU A 1 235 ? 15.912 -2.603 66.205 1.00 33.40 6349 LEU A O 1
ATOM 1315 N N . ALA A 1 236 ? 16.505 -4.354 64.968 1.00 36.09 6350 ALA A N 1
ATOM 1316 C CA . ALA A 1 236 ? 15.858 -5.263 65.939 1.00 36.67 6350 ALA A CA 1
ATOM 1317 C C . ALA A 1 236 ? 16.523 -5.157 67.297 1.00 37.42 6350 ALA A C 1
ATOM 1318 O O . ALA A 1 236 ? 15.845 -5.207 68.325 1.00 35.36 6350 ALA A O 1
ATOM 1320 N N . ALA A 1 237 ? 17.844 -4.944 67.326 1.00 34.23 6351 ALA A N 1
ATOM 1321 C CA . ALA A 1 237 ? 18.547 -4.802 68.604 1.00 35.67 6351 ALA A CA 1
ATOM 1322 C C . ALA A 1 237 ? 18.149 -3.491 69.298 1.00 35.65 6351 ALA A C 1
ATOM 1323 O O . ALA A 1 237 ? 17.937 -3.462 70.519 1.00 36.48 6351 ALA A O 1
ATOM 1325 N N . ALA A 1 238 ? 18.037 -2.420 68.528 1.00 32.77 6352 ALA A N 1
ATOM 1326 C CA . ALA A 1 238 ? 17.625 -1.134 69.091 1.00 33.52 6352 ALA A CA 1
ATOM 1327 C C . ALA A 1 238 ? 16.210 -1.230 69.694 1.00 37.94 6352 ALA A C 1
ATOM 1328 O O . ALA A 1 238 ? 15.942 -0.681 70.759 1.00 37.58 6352 ALA A O 1
ATOM 1330 N N . GLU A 1 239 ? 15.312 -1.904 68.985 1.00 40.24 6353 GLU A N 1
ATOM 1331 C CA . GLU A 1 239 ? 13.919 -2.025 69.431 1.00 46.40 6353 GLU A CA 1
ATOM 1332 C C . GLU A 1 239 ? 13.836 -2.839 70.697 1.00 45.21 6353 GLU A C 1
ATOM 1333 O O . GLU A 1 239 ? 13.245 -2.391 71.656 1.00 43.63 6353 GLU A O 1
ATOM 1339 N N . ALA A 1 240 ? 14.509 -3.969 70.736 1.00 45.19 6354 ALA A N 1
ATOM 1340 C CA . ALA A 1 240 ? 14.609 -4.739 71.979 1.00 46.47 6354 ALA A CA 1
ATOM 1341 C C . ALA A 1 240 ? 15.236 -3.978 73.147 1.00 46.10 6354 ALA A C 1
ATOM 1342 O O . ALA A 1 240 ? 14.832 -4.180 74.275 1.00 45.18 6354 ALA A O 1
ATOM 1344 N N . ALA A 1 241 ? 16.209 -3.103 72.921 1.00 42.58 6355 ALA A N 1
ATOM 1345 C CA . ALA A 1 241 ? 16.804 -2.432 74.070 1.00 42.24 6355 ALA A CA 1
ATOM 1346 C C . ALA A 1 241 ? 16.068 -1.182 74.479 1.00 41.96 6355 ALA A C 1
ATOM 1347 O O . ALA A 1 241 ? 16.464 -0.529 75.418 1.00 42.45 6355 ALA A O 1
ATOM 1349 N N . GLY A 1 242 ? 15.013 -0.812 73.771 1.00 41.50 6356 GLY A N 1
ATOM 1350 C CA . GLY A 1 242 ? 14.343 0.434 74.041 1.00 40.26 6356 GLY A CA 1
ATOM 1351 C C . GLY A 1 242 ? 15.127 1.676 73.633 1.00 38.61 6356 GLY A C 1
ATOM 1352 O O . GLY A 1 242 ? 14.891 2.755 74.191 1.00 36.95 6356 GLY A O 1
ATOM 1353 N N . ASP A 1 243 ? 16.012 1.557 72.638 1.00 35.03 6357 ASP A N 1
ATOM 1354 C CA . ASP A 1 243 ? 16.760 2.727 72.192 1.00 35.20 6357 ASP A CA 1
ATOM 1355 C C . ASP A 1 243 ? 15.874 3.727 71.491 1.00 35.72 6357 ASP A C 1
ATOM 1356 O O . ASP A 1 243 ? 14.876 3.373 70.886 1.00 35.37 6357 ASP A O 1
ATOM 1361 N N . ARG A 1 244 ? 16.299 4.977 71.491 1.00 35.04 6358 ARG A N 1
ATOM 1362 C CA . ARG A 1 244 ? 15.737 5.973 70.584 1.00 35.04 6358 ARG A CA 1
ATOM 1363 C C . ARG A 1 244 ? 16.043 5.544 69.130 1.00 34.66 6358 ARG A C 1
ATOM 1364 O O . ARG A 1 244 ? 17.099 4.930 68.851 1.00 35.84 6358 ARG A O 1
ATOM 1372 N N . VAL A 1 245 ? 15.106 5.734 68.216 1.00 31.07 6359 VAL A N 1
ATOM 1373 C CA . VAL A 1 245 ? 15.355 5.472 66.832 1.00 30.18 6359 VAL A CA 1
ATOM 1374 C C . VAL A 1 245 ? 14.947 6.713 66.100 1.00 30.29 6359 VAL A C 1
ATOM 1375 O O . VAL A 1 245 ? 13.768 6.942 65.907 1.00 30.54 6359 VAL A O 1
ATOM 1379 N N . HIS A 1 246 ? 15.916 7.482 65.645 1.00 28.13 6360 HIS A N 1
ATOM 1380 C CA . HIS A 1 246 ? 15.690 8.702 64.893 1.00 28.84 6360 HIS A CA 1
ATOM 1381 C C . HIS A 1 246 ? 15.320 8.471 63.437 1.00 29.13 6360 HIS A C 1
ATOM 1382 O O . HIS A 1 246 ? 14.593 9.248 62.850 1.00 30.24 6360 HIS A O 1
ATOM 1389 N N . ALA A 1 247 ? 15.900 7.449 62.847 1.00 27.97 6361 ALA A N 1
ATOM 1390 C CA . ALA A 1 247 ? 15.590 7.043 61.497 1.00 27.43 6361 ALA A CA 1
ATOM 1391 C C . ALA A 1 247 ? 16.224 5.687 61.272 1.00 26.26 6361 ALA A C 1
ATOM 1392 O O . ALA A 1 247 ? 16.983 5.188 62.108 1.00 26.22 6361 ALA A O 1
ATOM 1394 N N . VAL A 1 248 ? 15.904 5.087 60.150 1.00 25.69 6362 VAL A N 1
ATOM 1395 C CA . VAL A 1 248 ? 16.430 3.817 59.761 1.00 26.77 6362 VAL A CA 1
ATOM 1396 C C . VAL A 1 248 ? 17.175 3.952 58.429 1.00 27.63 6362 VAL A C 1
ATOM 1397 O O . VAL A 1 248 ? 16.616 4.430 57.409 1.00 25.48 6362 VAL A O 1
ATOM 1401 N N . LEU A 1 249 ? 18.412 3.453 58.410 1.00 25.14 6363 LEU A N 1
ATOM 1402 C CA . LEU A 1 249 ? 19.157 3.291 57.152 1.00 25.05 6363 LEU A CA 1
ATOM 1403 C C . LEU A 1 249 ? 18.745 1.991 56.493 1.00 26.08 6363 LEU A C 1
ATOM 1404 O O . LEU A 1 249 ? 18.894 0.919 57.092 1.00 24.81 6363 LEU A O 1
ATOM 1409 N N . LYS A 1 250 ? 18.204 2.092 55.282 1.00 23.09 6364 LYS A N 1
ATOM 1410 C CA . LYS A 1 250 ? 17.605 0.938 54.618 1.00 25.81 6364 LYS A CA 1
ATOM 1411 C C . LYS A 1 250 ? 18.586 0.357 53.627 1.00 26.16 6364 LYS A C 1
ATOM 1412 O O . LYS A 1 250 ? 18.583 -0.811 53.433 1.00 26.24 6364 LYS A O 1
ATOM 1418 N N . GLY A 1 251 ? 19.403 1.200 52.983 1.00 25.10 6365 GLY A N 1
ATOM 1419 C CA . GLY A 1 251 ? 20.392 0.717 52.013 1.00 25.96 6365 GLY A CA 1
ATOM 1420 C C . GLY A 1 251 ? 21.389 1.811 51.689 1.00 25.15 6365 GLY A C 1
ATOM 1421 O O . GLY A 1 251 ? 21.098 3.008 51.777 1.00 24.29 6365 GLY A O 1
ATOM 1422 N N . ILE A 1 252 ? 22.611 1.400 51.451 1.00 24.07 6366 ILE A N 1
ATOM 1423 C CA . ILE A 1 252 ? 23.695 2.292 51.056 1.00 22.66 6366 ILE A CA 1
ATOM 1424 C C . ILE A 1 252 ? 24.593 1.580 50.064 1.00 23.36 6366 ILE A C 1
ATOM 1425 O O . ILE A 1 252 ? 24.813 0.373 50.210 1.00 24.47 6366 ILE A O 1
ATOM 1430 N N . ALA A 1 253 ? 25.044 2.290 49.024 1.00 20.69 6367 ALA A N 1
ATOM 1431 C CA . ALA A 1 253 ? 25.901 1.722 48.021 1.00 21.04 6367 ALA A CA 1
ATOM 1432 C C . ALA A 1 253 ? 26.993 2.700 47.673 1.00 21.29 6367 ALA A C 1
ATOM 1433 O O . ALA A 1 253 ? 26.801 3.906 47.819 1.00 18.61 6367 ALA A O 1
ATOM 1435 N N . VAL A 1 254 ? 28.137 2.156 47.237 1.00 20.30 6368 VAL A N 1
ATOM 1436 C CA . VAL A 1 254 ? 29.310 2.915 46.861 1.00 20.19 6368 VAL A CA 1
ATOM 1437 C C . VAL A 1 254 ? 29.816 2.328 45.568 1.00 20.40 6368 VAL A C 1
ATOM 1438 O O . VAL A 1 254 ? 29.838 1.125 45.409 1.00 20.70 6368 VAL A O 1
ATOM 1442 N N . ASN A 1 255 ? 30.305 3.151 44.665 1.00 19.10 6369 ASN A N 1
ATOM 1443 C CA . ASN A 1 255 ? 30.968 2.623 43.471 1.00 19.55 6369 ASN A CA 1
ATOM 1444 C C . ASN A 1 255 ? 32.003 3.656 43.028 1.00 20.28 6369 ASN A C 1
ATOM 1445 O O . ASN A 1 255 ? 32.328 4.598 43.779 1.00 20.81 6369 ASN A O 1
ATOM 1450 N N . ASN A 1 256 ? 32.585 3.439 41.869 1.00 20.73 6370 ASN A N 1
ATOM 1451 C CA . ASN A 1 256 ? 33.616 4.309 41.341 1.00 22.30 6370 ASN A CA 1
ATOM 1452 C C . ASN A 1 256 ? 33.311 4.605 39.879 1.00 22.82 6370 ASN A C 1
ATOM 1453 O O . ASN A 1 256 ? 32.897 3.724 39.134 1.00 21.89 6370 ASN A O 1
ATOM 1458 N N . ASP A 1 257 ? 33.621 5.829 39.455 1.00 24.26 6371 ASP A N 1
ATOM 1459 C CA . ASP A 1 257 ? 33.489 6.207 38.065 1.00 24.58 6371 ASP A CA 1
ATOM 1460 C C . ASP A 1 257 ? 34.369 5.397 37.121 1.00 25.08 6371 ASP A C 1
ATOM 1461 O O . ASP A 1 257 ? 34.154 5.375 35.903 1.00 23.44 6371 ASP A O 1
ATOM 1466 N N . GLY A 1 258 ? 35.470 4.856 37.617 1.00 24.27 6372 GLY A N 1
ATOM 1467 C CA . GLY A 1 258 ? 36.388 4.189 36.682 1.00 25.75 6372 GLY A CA 1
ATOM 1468 C C . GLY A 1 258 ? 37.201 5.155 35.819 1.00 28.18 6372 GLY A C 1
ATOM 1469 O O . GLY A 1 258 ? 37.637 6.181 36.280 1.00 27.77 6372 GLY A O 1
ATOM 1470 N N . ARG A 1 259 ? 37.424 4.806 34.594 1.00 29.30 6373 ARG A N 1
ATOM 1471 C CA . ARG A 1 259 ? 38.285 5.547 33.726 1.00 37.31 6373 ARG A CA 1
ATOM 1472 C C . ARG A 1 259 ? 37.481 6.720 33.139 1.00 43.72 6373 ARG A C 1
ATOM 1473 O O . ARG A 1 259 ? 36.554 6.495 32.372 1.00 50.84 6373 ARG A O 1
ATOM 1481 N N . THR A 1 260 ? 37.787 7.942 33.507 1.00 46.34 6374 THR A N 1
ATOM 1482 C CA . THR A 1 260 ? 37.089 9.105 32.910 1.00 55.09 6374 THR A CA 1
ATOM 1483 C C . THR A 1 260 ? 38.134 10.000 32.196 1.00 59.62 6374 THR A C 1
ATOM 1484 O O . THR A 1 260 ? 39.350 9.860 32.423 1.00 54.77 6374 THR A O 1
ATOM 1488 N N . ALA A 1 261 ? 37.664 10.932 31.360 1.00 63.90 6375 ALA A N 1
ATOM 1489 C CA . ALA A 1 261 ? 38.577 11.838 30.640 1.00 71.09 6375 ALA A CA 1
ATOM 1490 C C . ALA A 1 261 ? 39.443 12.698 31.577 1.00 74.32 6375 ALA A C 1
ATOM 1491 O O . ALA A 1 261 ? 40.563 13.036 31.241 1.00 80.52 6375 ALA A O 1
ATOM 1493 N N . GLY A 1 262 ? 38.943 13.025 32.761 1.00 79.37 6376 GLY A N 1
ATOM 1494 C CA . GLY A 1 262 ? 39.740 13.758 33.714 1.00 83.38 6376 GLY A CA 1
ATOM 1495 C C . GLY A 1 262 ? 39.045 13.849 35.047 1.00 91.73 6376 GLY A C 1
ATOM 1496 O O . GLY A 1 262 ? 38.144 13.057 35.337 1.00 91.89 6376 GLY A O 1
ATOM 1497 N N . PRO A 1 263 ? 39.439 14.840 35.859 1.00 102.09 6377 PRO A N 1
ATOM 1498 C CA . PRO A 1 263 ? 39.016 14.855 37.264 1.00 101.42 6377 PRO A CA 1
ATOM 1499 C C . PRO A 1 263 ? 37.546 15.267 37.485 1.00 94.65 6377 PRO A C 1
ATOM 1500 O O . PRO A 1 263 ? 36.814 14.563 38.184 1.00 89.56 6377 PRO A O 1
ATOM 1504 N N . ALA A 1 264 ? 37.112 16.376 36.885 1.00 93.85 6378 ALA A N 1
ATOM 1505 C CA . ALA A 1 264 ? 35.726 16.851 37.063 1.00 94.56 6378 ALA A CA 1
ATOM 1506 C C . ALA A 1 264 ? 34.737 16.279 36.034 1.00 85.96 6378 ALA A C 1
ATOM 1507 O O . ALA A 1 264 ? 33.667 16.870 35.825 1.00 82.55 6378 ALA A O 1
ATOM 1509 N N . THR A 1 265 ? 35.102 15.158 35.392 1.00 72.70 6379 THR A N 1
ATOM 1510 C CA . THR A 1 265 ? 34.270 14.544 34.350 1.00 65.75 6379 THR A CA 1
ATOM 1511 C C . THR A 1 265 ? 33.474 13.415 34.996 1.00 54.20 6379 THR A C 1
ATOM 1512 O O . THR A 1 265 ? 34.019 12.392 35.381 1.00 52.14 6379 THR A O 1
ATOM 1516 N N . PRO A 1 266 ? 32.188 13.636 35.170 1.00 45.48 6380 PRO A N 1
ATOM 1517 C CA . PRO A 1 266 ? 31.317 12.648 35.767 1.00 43.64 6380 PRO A CA 1
ATOM 1518 C C . PRO A 1 266 ? 31.078 11.450 34.824 1.00 42.27 6380 PRO A C 1
ATOM 1519 O O . PRO A 1 266 ? 31.310 11.549 33.624 1.00 41.02 6380 PRO A O 1
ATOM 1523 N N . ASN A 1 267 ? 30.696 10.313 35.399 1.00 37.63 6381 ASN A N 1
ATOM 1524 C CA . ASN A 1 267 ? 30.332 9.123 34.644 1.00 32.61 6381 ASN A CA 1
ATOM 1525 C C . ASN A 1 267 ? 28.854 8.952 34.953 1.00 29.38 6381 ASN A C 1
ATOM 1526 O O . ASN A 1 267 ? 28.497 8.504 36.013 1.00 29.00 6381 ASN A O 1
ATOM 1531 N N . PRO A 1 268 ? 27.989 9.396 34.070 1.00 28.65 6382 PRO A N 1
ATOM 1532 C CA . PRO A 1 268 ? 26.565 9.291 34.279 1.00 27.28 6382 PRO A CA 1
ATOM 1533 C C . PRO A 1 268 ? 26.117 7.872 34.596 1.00 25.49 6382 PRO A C 1
AT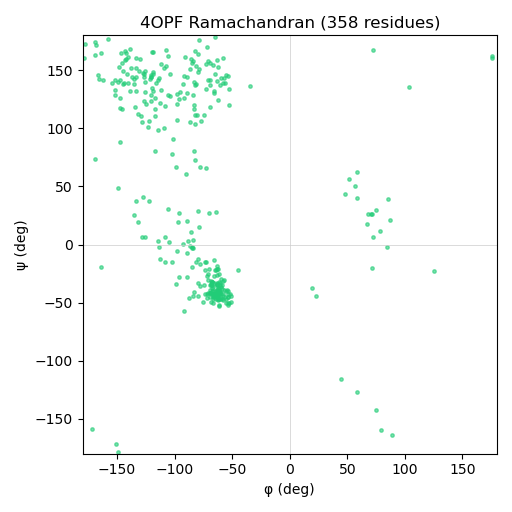OM 1534 O O . PRO A 1 268 ? 25.281 7.663 35.457 1.00 24.47 6382 PRO A O 1
ATOM 1538 N N . ALA A 1 269 ? 26.674 6.882 33.937 1.00 25.88 6383 ALA A N 1
ATOM 1539 C CA . ALA A 1 269 ? 26.265 5.460 34.181 1.00 25.41 6383 ALA A CA 1
ATOM 1540 C C . ALA A 1 269 ? 26.587 5.023 35.619 1.00 25.15 6383 ALA A C 1
ATOM 1541 O O . ALA A 1 269 ? 25.835 4.256 36.238 1.00 24.72 6383 ALA A O 1
ATOM 1543 N N . ALA A 1 270 ? 27.685 5.551 36.189 1.00 24.21 6384 ALA A N 1
ATOM 1544 C CA . ALA A 1 270 ? 28.069 5.195 37.551 1.00 23.40 6384 ALA A CA 1
ATOM 1545 C C . ALA A 1 270 ? 27.140 5.887 38.542 1.00 23.68 6384 ALA A C 1
ATOM 1546 O O . ALA A 1 270 ? 26.782 5.326 39.542 1.00 23.72 6384 ALA A O 1
ATOM 1548 N N . GLN A 1 271 ? 26.705 7.095 38.244 1.00 24.87 6385 GLN A N 1
ATOM 1549 C CA . GLN A 1 271 ? 25.706 7.773 39.101 1.00 24.99 6385 GLN A CA 1
ATOM 1550 C C . GLN A 1 271 ? 24.357 7.070 39.086 1.00 24.61 6385 GLN A C 1
ATOM 1551 O O . GLN A 1 271 ? 23.818 6.806 40.145 1.00 24.68 6385 GLN A O 1
ATOM 1557 N N . ARG A 1 272 ? 23.865 6.683 37.913 1.00 24.79 6386 ARG A N 1
ATOM 1558 C CA . ARG A 1 272 ? 22.682 5.844 37.854 1.00 25.31 6386 ARG A CA 1
ATOM 1559 C C . ARG A 1 272 ? 22.882 4.545 38.620 1.00 25.04 6386 ARG A C 1
ATOM 1560 O O . ARG A 1 272 ? 22.048 4.182 39.423 1.00 25.46 6386 ARG A O 1
ATOM 1568 N N . GLY A 1 273 ? 24.001 3.872 38.396 1.00 25.17 6387 GLY A N 1
ATOM 1569 C CA . GLY A 1 273 ? 24.237 2.582 38.986 1.00 25.36 6387 GLY A CA 1
ATOM 1570 C C . GLY A 1 273 ? 24.265 2.620 40.519 1.00 24.63 6387 GLY A C 1
ATOM 1571 O O . GLY A 1 273 ? 23.721 1.754 41.168 1.00 23.33 6387 GLY A O 1
ATOM 1572 N N . VAL A 1 274 ? 24.908 3.629 41.112 1.00 23.84 6388 VAL A N 1
ATOM 1573 C CA . VAL A 1 274 ? 25.042 3.649 42.563 1.00 22.03 6388 VAL A CA 1
ATOM 1574 C C . VAL A 1 274 ? 23.678 3.919 43.172 1.00 22.80 6388 VAL A C 1
ATOM 1575 O O . VAL A 1 274 ? 23.316 3.357 44.212 1.00 23.08 6388 VAL A O 1
ATOM 1587 N N . ALA A 1 276 ? 20.652 3.154 41.734 1.00 24.46 6390 ALA A N 1
ATOM 1588 C CA . ALA A 1 276 ? 19.873 1.924 41.546 1.00 26.37 6390 ALA A CA 1
ATOM 1589 C C . ALA A 1 276 ? 20.295 0.814 42.485 1.00 27.18 6390 ALA A C 1
ATOM 1590 O O . ALA A 1 276 ? 19.462 0.082 43.007 1.00 27.66 6390 ALA A O 1
ATOM 1592 N N . ARG A 1 277 ? 21.591 0.680 42.763 1.00 26.40 6391 ARG A N 1
ATOM 1593 C CA . ARG A 1 277 ? 22.045 -0.300 43.735 1.00 25.22 6391 ARG A CA 1
ATOM 1594 C C . ARG A 1 277 ? 21.564 -0.025 45.141 1.00 25.25 6391 ARG A C 1
ATOM 1595 O O . ARG A 1 277 ? 21.160 -0.944 45.875 1.00 25.00 6391 ARG A O 1
ATOM 1603 N N . ALA A 1 278 ? 21.630 1.212 45.597 1.00 24.02 6392 ALA A N 1
ATOM 1604 C CA . ALA A 1 278 ? 21.174 1.491 46.970 1.00 24.51 6392 ALA A CA 1
ATOM 1605 C C . ALA A 1 278 ? 19.694 1.193 47.119 1.00 24.46 6392 ALA A C 1
ATOM 1606 O O . ALA A 1 278 ? 19.236 0.685 48.165 1.00 23.62 6392 ALA A O 1
ATOM 1608 N N . LEU A 1 279 ? 18.935 1.557 46.110 1.00 26.56 6393 LEU A N 1
ATOM 1609 C CA . LEU A 1 279 ? 17.497 1.222 46.097 1.00 29.49 6393 LEU A CA 1
ATOM 1610 C C . LEU A 1 279 ? 17.190 -0.251 46.158 1.00 27.58 6393 LEU A C 1
ATOM 1611 O O . LEU A 1 279 ? 16.304 -0.654 46.916 1.00 27.11 6393 LEU A O 1
ATOM 1616 N N . ALA A 1 280 ? 17.892 -1.050 45.351 1.00 25.74 6394 ALA A N 1
ATOM 1617 C CA . ALA A 1 280 ? 17.766 -2.483 45.418 1.00 26.87 6394 ALA A CA 1
ATOM 1618 C C . ALA A 1 280 ? 18.097 -3.032 46.798 1.00 27.64 6394 ALA A C 1
ATOM 1619 O O . ALA A 1 280 ? 17.367 -3.879 47.298 1.00 26.14 6394 ALA A O 1
ATOM 1621 N N . LYS A 1 281 ? 19.154 -2.541 47.450 1.00 26.19 6395 LYS A N 1
ATOM 1622 C CA . LYS A 1 281 ? 19.517 -3.049 48.762 1.00 28.83 6395 LYS A CA 1
ATOM 1623 C C . LYS A 1 281 ? 18.451 -2.661 49.772 1.00 28.61 6395 LYS A C 1
ATOM 1624 O O . LYS A 1 281 ? 18.202 -3.379 50.727 1.00 30.01 6395 LYS A O 1
ATOM 1630 N N . ALA A 1 282 ? 17.833 -1.508 49.568 1.00 26.74 6396 ALA A N 1
ATOM 1631 C CA . ALA A 1 282 ? 16.839 -1.031 50.473 1.00 28.57 6396 ALA A CA 1
ATOM 1632 C C . ALA A 1 282 ? 15.493 -1.801 50.364 1.00 32.07 6396 ALA A C 1
ATOM 1633 O O . ALA A 1 282 ? 14.695 -1.777 51.278 1.00 30.64 6396 ALA A O 1
ATOM 1635 N N . GLY A 1 283 ? 15.267 -2.443 49.234 1.00 31.76 6397 GLY A N 1
ATOM 1636 C CA . GLY A 1 283 ? 14.045 -3.164 48.983 1.00 34.57 6397 GLY A CA 1
ATOM 1637 C C . GLY A 1 283 ? 12.847 -2.229 48.856 1.00 36.56 6397 GLY A C 1
ATOM 1638 O O . GLY A 1 283 ? 11.764 -2.643 49.144 1.00 39.98 6397 GLY A O 1
ATOM 1639 N N . VAL A 1 284 ? 13.021 -0.971 48.462 1.00 34.28 6398 VAL A N 1
ATOM 1640 C CA . VAL A 1 284 ? 11.849 -0.067 48.407 1.00 39.26 6398 VAL A CA 1
ATOM 1641 C C . VAL A 1 284 ? 11.539 0.279 46.959 1.00 36.82 6398 VAL A C 1
ATOM 1642 O O . VAL A 1 284 ? 12.420 0.214 46.129 1.00 40.06 6398 VAL A O 1
ATOM 1646 N N . ALA A 1 285 ? 10.302 0.631 46.657 1.00 36.61 6399 ALA A N 1
ATOM 1647 C CA . ALA A 1 285 ? 9.996 1.116 45.317 1.00 35.58 6399 ALA A CA 1
ATOM 1648 C C . ALA A 1 285 ? 10.606 2.504 45.127 1.00 34.37 6399 ALA A C 1
ATOM 1649 O O . ALA A 1 285 ? 10.592 3.325 46.028 1.00 32.16 6399 ALA A O 1
ATOM 1651 N N . ALA A 1 286 ? 11.126 2.788 43.954 1.00 34.03 6400 ALA A N 1
ATOM 1652 C CA . ALA A 1 286 ? 11.626 4.134 43.662 1.00 35.16 6400 ALA A CA 1
ATOM 1653 C C . ALA A 1 286 ? 10.626 5.242 43.961 1.00 34.69 6400 ALA A C 1
ATOM 1654 O O . ALA A 1 286 ? 10.999 6.299 44.460 1.00 31.96 6400 ALA A O 1
ATOM 1656 N N . ASP A 1 287 ? 9.369 5.039 43.600 1.00 34.61 6401 ASP A N 1
ATOM 1657 C CA . ASP A 1 287 ? 8.333 6.043 43.834 1.00 37.63 6401 ASP A CA 1
ATOM 1658 C C . ASP A 1 287 ? 8.068 6.353 45.302 1.00 34.78 6401 ASP A C 1
ATOM 1659 O O . ASP A 1 287 ? 7.464 7.364 45.615 1.00 34.70 6401 ASP A O 1
ATOM 1664 N N . ASP A 1 288 ? 8.475 5.468 46.210 1.00 33.50 6402 ASP A N 1
ATOM 1665 C CA . ASP A 1 288 ? 8.298 5.710 47.614 1.00 33.60 6402 ASP A CA 1
ATOM 1666 C C . ASP A 1 288 ? 9.315 6.671 48.185 1.00 32.08 6402 ASP A C 1
ATOM 1667 O O . ASP A 1 288 ? 9.082 7.195 49.273 1.00 33.49 6402 ASP A O 1
ATOM 1672 N N . VAL A 1 289 ? 10.408 6.913 47.475 1.00 28.85 6403 VAL A N 1
ATOM 1673 C CA . VAL A 1 289 ? 11.427 7.876 47.955 1.00 28.73 6403 VAL A CA 1
ATOM 1674 C C . VAL A 1 289 ? 10.929 9.261 47.533 1.00 29.67 6403 VAL A C 1
ATOM 1675 O O . VAL A 1 289 ? 10.831 9.560 46.363 1.00 29.40 6403 VAL A O 1
ATOM 1679 N N . THR A 1 290 ? 10.650 10.076 48.530 1.00 28.34 6404 THR A N 1
ATOM 1680 C CA . THR A 1 290 ? 9.965 11.353 48.403 1.00 30.51 6404 THR A CA 1
ATOM 1681 C C . THR A 1 290 ? 10.891 12.557 48.309 1.00 29.14 6404 THR A C 1
ATOM 1682 O O . THR A 1 290 ? 10.515 13.588 47.723 1.00 29.55 6404 THR A O 1
ATOM 1686 N N . TYR A 1 291 ? 12.079 12.456 48.884 1.00 26.30 6405 TYR A N 1
ATOM 1687 C CA . TYR A 1 291 ? 13.017 13.563 48.924 1.00 25.51 6405 TYR A CA 1
ATOM 1688 C C . TYR A 1 291 ? 14.434 13.044 48.705 1.00 25.48 6405 TYR A C 1
ATOM 1689 O O . TYR A 1 291 ? 14.786 11.998 49.230 1.00 24.76 6405 TYR A O 1
ATOM 1698 N N . ILE A 1 292 ? 15.231 13.764 47.929 1.00 25.03 6406 ILE A N 1
ATOM 1699 C CA . ILE A 1 292 ? 16.630 13.476 47.735 1.00 24.96 6406 ILE A CA 1
ATOM 1700 C C . ILE A 1 292 ? 17.464 14.726 48.082 1.00 24.65 6406 ILE A C 1
ATOM 1701 O O . ILE A 1 292 ? 17.282 15.794 47.492 1.00 24.70 6406 ILE A O 1
ATOM 1706 N N . GLU A 1 293 ? 18.355 14.565 49.048 1.00 23.39 6407 GLU A N 1
ATOM 1707 C CA . GLU A 1 293 ? 19.461 15.477 49.264 1.00 23.10 6407 GLU A CA 1
ATOM 1708 C C . GLU A 1 293 ? 20.527 15.167 48.185 1.00 23.58 6407 GLU A C 1
ATOM 1709 O O . GLU A 1 293 ? 21.261 14.189 48.265 1.00 22.11 6407 GLU A O 1
ATOM 1715 N N . THR A 1 294 ? 20.620 16.051 47.210 1.00 23.60 6408 THR A N 1
ATOM 1716 C CA . THR A 1 294 ? 21.372 15.855 46.004 1.00 24.29 6408 THR A CA 1
ATOM 1717 C C . THR A 1 294 ? 22.864 16.107 46.266 1.00 24.25 6408 THR A C 1
ATOM 1718 O O . THR A 1 294 ? 23.246 16.740 47.233 1.00 25.10 6408 THR A O 1
ATOM 1722 N N . ASN A 1 295 ? 23.685 15.648 45.341 1.00 24.72 6409 ASN A N 1
ATOM 1723 C CA . ASN A 1 295 ? 25.097 15.936 45.341 1.00 26.14 6409 ASN A CA 1
ATOM 1724 C C . ASN A 1 295 ? 25.392 17.404 45.192 1.00 27.46 6409 ASN A C 1
ATOM 1725 O O . ASN A 1 295 ? 26.209 17.961 45.909 1.00 26.67 6409 ASN A O 1
ATOM 1730 N N . ALA A 1 296 ? 24.732 18.028 44.241 1.00 27.08 6410 ALA A N 1
ATOM 1731 C CA . ALA A 1 296 ? 24.774 19.468 44.106 1.00 30.87 6410 ALA A CA 1
ATOM 1732 C C . ALA A 1 296 ? 26.171 19.992 43.905 1.00 30.97 6410 ALA A C 1
ATOM 1733 O O . ALA A 1 296 ? 26.698 20.758 44.691 1.00 32.01 6410 ALA A O 1
ATOM 1735 N N . ALA A 1 297 ? 26.778 19.582 42.819 1.00 31.15 6411 ALA A N 1
ATOM 1736 C CA . ALA A 1 297 ? 28.170 19.935 42.559 1.00 33.91 6411 ALA A CA 1
ATOM 1737 C C . ALA A 1 297 ? 28.333 21.444 42.394 1.00 35.56 6411 ALA A C 1
ATOM 1738 O O . ALA A 1 297 ? 29.351 21.967 42.743 1.00 37.11 6411 ALA A O 1
ATOM 1740 N N . GLY A 1 298 ? 27.347 22.124 41.835 1.00 36.54 6412 GLY A N 1
ATOM 1741 C CA . GLY A 1 298 ? 27.413 23.565 41.644 1.00 41.28 6412 GLY A CA 1
ATOM 1742 C C . GLY A 1 298 ? 28.127 23.944 40.355 1.00 43.91 6412 GLY A C 1
ATOM 1743 O O . GLY A 1 298 ? 28.892 24.909 40.287 1.00 44.39 6412 GLY A O 1
ATOM 1744 N N . SER A 1 299 ? 27.864 23.174 39.320 1.00 42.50 6413 SER A N 1
ATOM 1745 C CA . SER A 1 299 ? 28.406 23.442 38.033 1.00 44.82 6413 SER A CA 1
ATOM 1746 C C . SER A 1 299 ? 27.435 22.816 37.029 1.00 44.21 6413 SER A C 1
ATOM 1747 O O . SER A 1 299 ? 26.872 21.750 37.279 1.00 42.59 6413 SER A O 1
ATOM 1750 N N . GLN A 1 300 ? 27.180 23.516 35.940 1.00 43.72 6414 GLN A N 1
ATOM 1751 C CA . GLN A 1 300 ? 26.103 23.200 35.019 1.00 47.97 6414 GLN A CA 1
ATOM 1752 C C . GLN A 1 300 ? 26.132 21.765 34.507 1.00 42.02 6414 GLN A C 1
ATOM 1753 O O . GLN A 1 300 ? 25.112 21.072 34.501 1.00 38.80 6414 GLN A O 1
ATOM 1759 N N . ILE A 1 301 ? 27.276 21.327 34.027 1.00 41.52 6415 ILE A N 1
ATOM 1760 C CA . ILE A 1 301 ? 27.337 19.985 33.415 1.00 43.04 6415 ILE A CA 1
ATOM 1761 C C . ILE A 1 301 ? 27.112 18.844 34.396 1.00 37.32 6415 ILE A C 1
ATOM 1762 O O . ILE A 1 301 ? 26.264 17.996 34.142 1.00 35.19 6415 ILE A O 1
ATOM 1767 N N . PRO A 1 302 ? 27.827 18.837 35.523 1.00 35.38 6416 PRO A N 1
ATOM 1768 C CA . PRO A 1 302 ? 27.530 17.772 36.468 1.00 34.61 6416 PRO A CA 1
ATOM 1769 C C . PRO A 1 302 ? 26.144 17.916 37.090 1.00 34.28 6416 PRO A C 1
ATOM 1770 O O . PRO A 1 302 ? 25.515 16.914 37.359 1.00 31.94 6416 PRO A O 1
ATOM 1774 N N . ASP A 1 303 ? 25.642 19.138 37.283 1.00 33.09 6417 ASP A N 1
ATOM 1775 C CA . ASP A 1 303 ? 24.332 19.297 37.872 1.00 32.46 6417 ASP A CA 1
ATOM 1776 C C . ASP A 1 303 ? 23.252 18.760 36.931 1.00 33.40 6417 ASP A C 1
ATOM 1777 O O . ASP A 1 303 ? 22.291 18.101 37.347 1.00 31.14 6417 ASP A O 1
ATOM 1782 N N . LEU A 1 304 ? 23.387 19.062 35.654 1.00 33.32 6418 LEU A N 1
ATOM 1783 C CA . LEU A 1 304 ? 22.445 18.554 34.681 1.00 36.82 6418 LEU A CA 1
ATOM 1784 C C . LEU A 1 304 ? 22.485 17.027 34.597 1.00 33.73 6418 LEU A C 1
ATOM 1785 O O . LEU A 1 304 ? 21.469 16.361 34.520 1.00 31.28 6418 LEU A O 1
ATOM 1790 N N . ILE A 1 305 ? 23.683 16.480 34.579 1.00 32.26 6419 ILE A N 1
ATOM 1791 C CA . ILE A 1 305 ? 23.864 15.039 34.602 1.00 30.80 6419 ILE A CA 1
ATOM 1792 C C . ILE A 1 305 ? 23.168 14.429 35.811 1.00 29.82 6419 ILE A C 1
ATOM 1793 O O . ILE A 1 305 ? 22.437 13.405 35.685 1.00 27.61 6419 ILE A O 1
ATOM 1798 N N . GLU A 1 306 ? 23.353 15.060 36.959 1.00 28.67 6420 GLU A N 1
ATOM 1799 C CA . GLU A 1 306 ? 22.724 14.560 38.167 1.00 29.27 6420 GLU A CA 1
ATOM 1800 C C . GLU A 1 306 ? 21.217 14.539 38.065 1.00 29.00 6420 GLU A C 1
ATOM 1801 O O . GLU A 1 306 ? 20.588 13.555 38.463 1.00 27.23 6420 GLU A O 1
ATOM 1807 N N . LEU A 1 307 ? 20.624 15.627 37.598 1.00 30.74 6421 LEU A N 1
ATOM 1808 C CA . LEU A 1 307 ? 19.160 15.704 37.498 1.00 32.14 6421 LEU A CA 1
ATOM 1809 C C . LEU A 1 307 ? 18.574 14.650 36.519 1.00 30.54 6421 LEU A C 1
ATOM 1810 O O . LEU A 1 307 ? 17.582 14.028 36.795 1.00 28.92 6421 LEU A O 1
ATOM 1815 N N . LYS A 1 308 ? 19.233 14.428 35.404 1.00 30.33 6422 LYS A N 1
ATOM 1816 C CA . LYS A 1 308 ? 18.798 13.391 34.471 1.00 31.95 6422 LYS A CA 1
ATOM 1817 C C . LYS A 1 308 ? 18.971 12.024 35.059 1.00 29.77 6422 LYS A C 1
ATOM 1818 O O . LYS A 1 308 ? 18.167 11.155 34.818 1.00 28.28 6422 LYS A O 1
ATOM 1824 N N . ALA A 1 309 ? 20.010 11.818 35.860 1.00 26.78 6423 ALA A N 1
ATOM 1825 C CA . ALA A 1 309 ? 20.229 10.489 36.423 1.00 25.74 6423 ALA A CA 1
ATOM 1826 C C . ALA A 1 309 ? 19.187 10.172 37.502 1.00 26.75 6423 ALA A C 1
ATOM 1827 O O . ALA A 1 309 ? 18.661 9.027 37.583 1.00 25.91 6423 ALA A O 1
ATOM 1829 N N . ILE A 1 310 ? 18.898 11.158 38.360 1.00 25.32 6424 ILE A N 1
ATOM 1830 C CA . ILE A 1 310 ? 17.748 11.046 39.294 1.00 26.33 6424 ILE A CA 1
ATOM 1831 C C . ILE A 1 310 ? 16.411 10.702 38.586 1.00 28.05 6424 ILE A C 1
ATOM 1832 O O . ILE A 1 310 ? 15.739 9.731 38.954 1.00 28.15 6424 ILE A O 1
ATOM 1837 N N . ALA A 1 311 ? 16.075 11.443 37.553 1.00 27.67 6425 ALA A N 1
ATOM 1838 C CA . ALA A 1 311 ? 14.865 11.158 36.821 1.00 31.78 6425 ALA A CA 1
ATOM 1839 C C . ALA A 1 311 ? 14.869 9.730 36.265 1.00 33.62 6425 ALA A C 1
ATOM 1840 O O . ALA A 1 311 ? 13.846 8.999 36.385 1.00 35.36 6425 ALA A O 1
ATOM 1842 N N . ALA A 1 312 ? 16.003 9.303 35.696 1.00 31.96 6426 ALA A N 1
ATOM 1843 C CA . ALA A 1 312 ? 16.073 7.994 35.064 1.00 31.42 6426 ALA A CA 1
ATOM 1844 C C . ALA A 1 312 ? 15.938 6.860 36.070 1.00 31.15 6426 ALA A C 1
ATOM 1845 O O . ALA A 1 312 ? 15.304 5.858 35.793 1.00 33.66 6426 ALA A O 1
ATOM 1847 N N . VAL A 1 313 ? 16.489 7.012 37.248 1.00 28.57 6427 VAL A N 1
ATOM 1848 C CA . VAL A 1 313 ? 16.481 5.954 38.197 1.00 28.12 6427 VAL A CA 1
ATOM 1849 C C . VAL A 1 313 ? 15.200 5.999 39.047 1.00 27.65 6427 VAL A C 1
ATOM 1850 O O . VAL A 1 313 ? 14.598 4.955 39.314 1.00 28.83 6427 VAL A O 1
ATOM 1854 N N . TYR A 1 314 ? 14.841 7.182 39.522 1.00 26.94 6428 TYR A N 1
ATOM 1855 C CA . TYR A 1 314 ? 13.760 7.340 40.512 1.00 28.51 6428 TYR A CA 1
ATOM 1856 C C . TYR A 1 314 ? 12.361 7.534 39.935 1.00 28.27 6428 TYR A C 1
ATOM 1857 O O . TYR A 1 314 ? 11.369 7.161 40.591 1.00 28.46 6428 TYR A O 1
ATOM 1866 N N . ARG A 1 315 ? 12.295 8.103 38.738 1.00 27.15 6429 ARG A N 1
ATOM 1867 C CA . ARG A 1 315 ? 11.030 8.492 38.106 1.00 28.78 6429 ARG A CA 1
ATOM 1868 C C . ARG A 1 315 ? 10.891 8.067 36.640 1.00 29.15 6429 ARG A C 1
ATOM 1869 O O . ARG A 1 315 ? 10.316 8.787 35.831 1.00 30.36 6429 ARG A O 1
ATOM 1877 N N . ASP A 1 316 ? 11.395 6.888 36.309 1.00 29.75 6430 ASP A N 1
ATOM 1878 C CA . ASP A 1 316 ? 11.351 6.414 34.935 1.00 31.45 6430 ASP A CA 1
ATOM 1879 C C . ASP A 1 316 ? 9.932 5.984 34.634 1.00 33.13 6430 ASP A C 1
ATOM 1880 O O . ASP A 1 316 ? 9.456 5.049 35.225 1.00 34.03 6430 ASP A O 1
ATOM 1885 N N . GLY A 1 317 ? 9.249 6.707 33.771 1.00 33.35 6431 GLY A N 1
ATOM 1886 C CA . GLY A 1 317 ? 7.845 6.453 33.455 1.00 35.38 6431 GLY A CA 1
ATOM 1887 C C . GLY A 1 317 ? 6.892 6.804 34.598 1.00 37.17 6431 GLY A C 1
ATOM 1888 O O . GLY A 1 317 ? 5.817 6.215 34.693 1.00 36.98 6431 GLY A O 1
ATOM 1889 N N . SER A 1 318 ? 7.283 7.743 35.474 1.00 34.53 6432 SER A N 1
ATOM 1890 C CA . SER A 1 318 ? 6.459 8.099 36.620 1.00 35.58 6432 SER A CA 1
ATOM 1891 C C . SER A 1 318 ? 6.232 9.588 36.692 1.00 37.31 6432 SER A C 1
ATOM 1892 O O . SER A 1 318 ? 7.106 10.353 36.338 1.00 38.08 6432 SER A O 1
ATOM 1895 N N . ASP A 1 319 ? 5.064 9.971 37.204 1.00 39.01 6433 ASP A N 1
ATOM 1896 C CA . ASP A 1 319 ? 4.694 11.357 37.467 1.00 40.98 6433 ASP A CA 1
ATOM 1897 C C . ASP A 1 319 ? 4.675 11.653 38.958 1.00 37.83 6433 ASP A C 1
ATOM 1898 O O . ASP A 1 319 ? 4.271 12.731 39.326 1.00 36.34 6433 ASP A O 1
ATOM 1903 N N . THR A 1 320 ? 5.095 10.722 39.828 1.00 34.51 6434 THR A N 1
ATOM 1904 C CA . THR A 1 320 ? 5.034 10.981 41.252 1.00 34.74 6434 THR A CA 1
ATOM 1905 C C . THR A 1 320 ? 6.020 12.127 41.611 1.00 33.01 6434 THR A C 1
ATOM 1906 O O . THR A 1 320 ? 7.182 12.051 41.224 1.00 32.55 6434 THR A O 1
ATOM 1910 N N . PRO A 1 321 ? 5.587 13.157 42.363 1.00 33.47 6435 PRO A N 1
ATOM 1911 C CA . PRO A 1 321 ? 6.535 14.207 42.727 1.00 34.20 6435 PRO A CA 1
ATOM 1912 C C . PRO A 1 321 ? 7.802 13.661 43.399 1.00 32.30 6435 PRO A C 1
ATOM 1913 O O . PRO A 1 321 ? 7.775 12.631 44.105 1.00 31.51 6435 PRO A O 1
ATOM 1917 N N . CYS A 1 322 ? 8.923 14.303 43.120 1.00 34.03 6436 CYS A N 1
ATOM 1918 C CA . CYS A 1 322 ? 10.174 14.019 43.829 1.00 33.58 6436 CYS A CA 1
ATOM 1919 C C . CYS A 1 322 ? 10.819 15.337 44.198 1.00 31.94 6436 CYS A C 1
ATOM 1920 O O . CYS A 1 322 ? 11.162 16.109 43.325 1.00 32.47 6436 CYS A O 1
ATOM 1923 N N . SER A 1 323 ? 10.970 15.565 45.501 1.00 29.76 6437 SER A N 1
ATOM 1924 C CA . SER A 1 323 ? 11.470 16.789 46.027 1.00 30.48 6437 SER A CA 1
ATOM 1925 C C . SER A 1 323 ? 13.001 16.761 46.228 1.00 29.38 6437 SER A C 1
ATOM 1926 O O . SER A 1 323 ? 13.523 15.828 46.796 1.00 29.25 6437 SER A O 1
ATOM 1929 N N . LEU A 1 324 ? 13.711 17.732 45.672 1.00 28.75 6438 LEU A N 1
ATOM 1930 C CA . LEU A 1 324 ? 15.171 17.782 45.685 1.00 29.28 6438 LEU A CA 1
ATOM 1931 C C . LEU A 1 324 ? 15.644 18.941 46.523 1.00 28.63 6438 LEU A C 1
ATOM 1932 O O . LEU A 1 324 ? 15.049 20.026 46.507 1.00 30.71 6438 LEU A O 1
ATOM 1937 N N . GLY A 1 325 ? 16.739 18.715 47.215 1.00 26.62 6439 GLY A N 1
ATOM 1938 C CA . GLY A 1 325 ? 17.390 19.720 47.997 1.00 28.27 6439 GLY A CA 1
ATOM 1939 C C . GLY A 1 325 ? 18.913 19.593 48.136 1.00 27.05 6439 GLY A C 1
ATOM 1940 O O . GLY A 1 325 ? 19.576 18.729 47.525 1.00 26.40 6439 GLY A O 1
ATOM 1941 N N . SER A 1 326 ? 19.460 20.536 48.894 1.00 27.66 6440 SER A N 1
ATOM 1942 C CA . SER A 1 326 ? 20.869 20.580 49.239 1.00 26.97 6440 SER A CA 1
ATOM 1943 C C . SER A 1 326 ? 21.125 21.476 50.425 1.00 26.70 6440 SER A C 1
ATOM 1944 O O . SER A 1 326 ? 20.627 22.607 50.432 1.00 27.70 6440 SER A O 1
ATOM 1947 N N . VAL A 1 327 ? 22.052 21.092 51.326 1.00 26.22 6441 VAL A N 1
ATOM 1948 C CA . VAL A 1 327 ? 22.462 21.932 52.439 1.00 27.26 6441 VAL A CA 1
ATOM 1949 C C . VAL A 1 327 ? 23.473 22.958 52.041 1.00 27.49 6441 VAL A C 1
ATOM 1950 O O . VAL A 1 327 ? 23.791 23.853 52.832 1.00 25.90 6441 VAL A O 1
ATOM 1954 N N . LYS A 1 328 ? 24.075 22.785 50.881 1.00 27.13 6442 LYS A N 1
ATOM 1955 C CA . LYS A 1 328 ? 25.236 23.630 50.564 1.00 28.73 6442 LYS A CA 1
ATOM 1956 C C . LYS A 1 328 ? 24.944 25.137 50.488 1.00 29.87 6442 LYS A C 1
ATOM 1957 O O . LYS A 1 328 ? 25.757 25.937 50.912 1.00 31.03 6442 LYS A O 1
ATOM 1963 N N . PRO A 1 329 ? 23.785 25.546 49.956 1.00 30.70 6443 PRO A N 1
ATOM 1964 C CA . PRO A 1 329 ? 23.496 26.984 50.020 1.00 32.53 6443 PRO A CA 1
ATOM 1965 C C . PRO A 1 329 ? 23.315 27.481 51.463 1.00 32.08 6443 PRO A C 1
ATOM 1966 O O . PRO A 1 329 ? 23.505 28.653 51.708 1.00 33.07 6443 PRO A O 1
ATOM 1970 N N . ASN A 1 330 ? 22.989 26.603 52.417 1.00 30.52 6444 ASN A N 1
ATOM 1971 C CA . ASN A 1 330 ? 22.834 26.995 53.799 1.00 30.73 6444 ASN A CA 1
ATOM 1972 C C . ASN A 1 330 ? 24.171 27.066 54.557 1.00 32.95 6444 ASN A C 1
ATOM 1973 O O . ASN A 1 330 ? 24.339 27.937 55.394 1.00 32.85 6444 ASN A O 1
ATOM 1978 N N . ILE A 1 331 ? 25.072 26.112 54.337 1.00 31.19 6445 ILE A N 1
ATOM 1979 C CA . ILE A 1 331 ? 26.295 26.039 55.141 1.00 33.19 6445 ILE A CA 1
ATOM 1980 C C . ILE A 1 331 ? 27.602 25.965 54.370 1.00 34.72 6445 ILE A C 1
ATOM 1981 O O . ILE A 1 331 ? 28.651 25.854 55.001 1.00 36.44 6445 ILE A O 1
ATOM 1986 N N . GLY A 1 332 ? 27.552 26.100 53.045 1.00 35.64 6446 GLY A N 1
ATOM 1987 C CA . GLY A 1 332 ? 28.715 25.926 52.163 1.00 36.06 6446 GLY A CA 1
ATOM 1988 C C . GLY A 1 332 ? 29.021 24.455 51.911 1.00 35.18 6446 GLY A C 1
ATOM 1989 O O . GLY A 1 332 ? 28.165 23.613 52.117 1.00 36.71 6446 GLY A O 1
ATOM 1990 N N . HIS A 1 333 ? 30.257 24.146 51.500 1.00 35.20 6447 HIS A N 1
ATOM 1991 C CA . HIS A 1 333 ? 30.678 22.796 51.162 1.00 36.92 6447 HIS A CA 1
ATOM 1992 C C . HIS A 1 333 ? 31.641 22.261 52.244 1.00 36.94 6447 HIS A C 1
ATOM 1993 O O . HIS A 1 333 ? 32.818 22.589 52.226 1.00 34.49 6447 HIS A O 1
ATOM 2000 N N . PRO A 1 334 ? 31.153 21.431 53.184 1.00 38.68 6448 PRO A N 1
ATOM 2001 C CA . PRO A 1 334 ? 32.012 20.953 54.288 1.00 41.12 6448 PRO A CA 1
ATOM 2002 C C . PRO A 1 334 ? 32.952 19.796 53.957 1.00 40.30 6448 PRO A C 1
ATOM 2003 O O . PRO A 1 334 ? 33.310 19.045 54.856 1.00 42.64 6448 PRO A O 1
ATOM 2007 N N . GLN A 1 335 ? 33.378 19.687 52.705 1.00 39.67 6449 GLN A N 1
ATOM 2008 C CA . GLN A 1 335 ? 34.335 18.691 52.245 1.00 42.45 6449 GLN A CA 1
ATOM 2009 C C . GLN A 1 335 ? 34.031 17.268 52.813 1.00 38.37 6449 GLN A C 1
ATOM 2010 O O . GLN A 1 335 ? 32.957 16.729 52.556 1.00 35.33 6449 GLN A O 1
ATOM 2016 N N . CYS A 1 336 ? 34.919 16.681 53.647 1.00 38.66 6450 CYS A N 1
ATOM 2017 C CA . CYS A 1 336 ? 34.711 15.292 54.162 1.00 34.85 6450 CYS A CA 1
ATOM 2018 C C . CYS A 1 336 ? 33.488 15.161 55.017 1.00 32.98 6450 CYS A C 1
ATOM 2019 O O . CYS A 1 336 ? 32.945 14.109 55.174 1.00 37.26 6450 CYS A O 1
ATOM 2022 N N . ALA A 1 337 ? 33.069 16.232 55.636 1.00 34.37 6451 ALA A N 1
ATOM 2023 C CA . ALA A 1 337 ? 31.828 16.204 56.380 1.00 37.02 6451 ALA A CA 1
ATOM 2024 C C . ALA A 1 337 ? 30.536 16.449 55.541 1.00 39.09 6451 ALA A C 1
ATOM 2025 O O . ALA A 1 337 ? 29.447 16.575 56.115 1.00 39.01 6451 ALA A O 1
ATOM 2027 N N . GLU A 1 338 ? 30.637 16.578 54.223 1.00 42.44 6452 GLU A N 1
ATOM 2028 C CA . GLU A 1 338 ? 29.452 16.977 53.400 1.00 41.62 6452 GLU A CA 1
ATOM 2029 C C . GLU A 1 338 ? 28.373 15.936 53.509 1.00 38.20 6452 GLU A C 1
ATOM 2030 O O . GLU A 1 338 ? 27.159 16.275 53.667 1.00 35.04 6452 GLU A O 1
ATOM 2036 N N . GLY A 1 339 ? 28.788 14.681 53.349 1.00 28.05 6453 GLY A N 1
ATOM 2037 C CA . GLY A 1 339 ? 27.850 13.603 53.410 1.00 28.93 6453 GLY A CA 1
ATOM 2038 C C . GLY A 1 339 ? 27.170 13.555 54.756 1.00 31.70 6453 GLY A C 1
ATOM 2039 O O . GLY A 1 339 ? 25.995 13.176 54.853 1.00 32.58 6453 GLY A O 1
ATOM 2040 N N . ILE A 1 340 ? 27.905 13.899 55.820 1.00 31.69 6454 ILE A N 1
ATOM 2041 C CA . ILE A 1 340 ? 27.344 13.676 57.137 1.00 28.30 6454 ILE A CA 1
ATOM 2042 C C . ILE A 1 340 ? 26.370 14.826 57.413 1.00 24.72 6454 ILE A C 1
ATOM 2043 O O . ILE A 1 340 ? 25.387 14.603 58.076 1.00 24.22 6454 ILE A O 1
ATOM 2048 N N . ALA A 1 341 ? 26.637 16.024 56.915 1.00 23.34 6455 ALA A N 1
ATOM 2049 C CA . ALA A 1 341 ? 25.678 17.123 56.996 1.00 24.88 6455 ALA A CA 1
ATOM 2050 C C . ALA A 1 341 ? 24.359 16.823 56.285 1.00 26.91 6455 ALA A C 1
ATOM 2051 O O . ALA A 1 341 ? 23.277 17.091 56.810 1.00 25.92 6455 ALA A O 1
ATOM 2053 N N . GLY A 1 342 ? 24.464 16.190 55.127 1.00 26.02 6456 GLY A N 1
ATOM 2054 C CA . GLY A 1 342 ? 23.339 15.740 54.387 1.00 25.72 6456 GLY A CA 1
ATOM 2055 C C . GLY A 1 342 ? 22.565 14.648 55.053 1.00 25.63 6456 GLY A C 1
ATOM 2056 O O . GLY A 1 342 ? 21.357 14.716 55.079 1.00 23.94 6456 GLY A O 1
ATOM 2057 N N . VAL A 1 343 ? 23.240 13.643 55.622 1.00 23.85 6457 VAL A N 1
ATOM 2058 C CA . VAL A 1 343 ? 22.558 12.574 56.290 1.00 23.56 6457 VAL A CA 1
ATOM 2059 C C . VAL A 1 343 ? 21.846 13.099 57.522 1.00 23.81 6457 VAL A C 1
ATOM 2060 O O . VAL A 1 343 ? 20.710 12.746 57.753 1.00 24.30 6457 VAL A O 1
ATOM 2064 N N . ILE A 1 344 ? 22.486 13.965 58.292 1.00 21.93 6458 ILE A N 1
ATOM 2065 C CA . ILE A 1 344 ? 21.867 14.500 59.526 1.00 25.42 6458 ILE A CA 1
ATOM 2066 C C . ILE A 1 344 ? 20.620 15.361 59.177 1.00 24.87 6458 ILE A C 1
ATOM 2067 O O . ILE A 1 344 ? 19.568 15.216 59.814 1.00 23.61 6458 ILE A O 1
ATOM 2072 N N . LYS A 1 345 ? 20.735 16.181 58.146 1.00 23.40 6459 LYS A N 1
ATOM 2073 C CA . LYS A 1 345 ? 19.599 16.947 57.634 1.00 25.48 6459 LYS A CA 1
ATOM 2074 C C . LYS A 1 345 ? 18.402 16.055 57.318 1.00 25.24 6459 LYS A C 1
ATOM 2075 O O . LYS A 1 345 ? 17.292 16.290 57.759 1.00 25.13 6459 LYS A O 1
ATOM 2081 N N . THR A 1 346 ? 18.651 15.032 56.546 1.00 25.26 6460 THR A N 1
ATOM 2082 C CA . THR A 1 346 ? 17.601 14.096 56.168 1.00 27.96 6460 THR A CA 1
ATOM 2083 C C . THR A 1 346 ? 17.020 13.343 57.353 1.00 28.54 6460 THR A C 1
ATOM 2084 O O . THR A 1 346 ? 15.827 13.142 57.377 1.00 25.48 6460 THR A O 1
ATOM 2088 N N . VAL A 1 347 ? 17.856 12.929 58.331 1.00 24.72 6461 VAL A N 1
ATOM 2089 C CA . VAL A 1 347 ? 17.361 12.273 59.511 1.00 25.07 6461 VAL A CA 1
ATOM 2090 C C . VAL A 1 347 ? 16.481 13.234 60.271 1.00 26.05 6461 VAL A C 1
ATOM 2091 O O . VAL A 1 347 ? 15.423 12.869 60.735 1.00 28.12 6461 VAL A O 1
ATOM 2095 N N . LEU A 1 348 ? 16.904 14.471 60.397 1.00 25.56 6462 LEU A N 1
ATOM 2096 C CA . LEU A 1 348 ? 16.077 15.448 61.085 1.00 27.13 6462 LEU A CA 1
ATOM 2097 C C . LEU A 1 348 ? 14.726 15.721 60.367 1.00 28.76 6462 LEU A C 1
ATOM 2098 O O . LEU A 1 348 ? 13.672 15.875 61.014 1.00 29.33 6462 LEU A O 1
ATOM 2111 N N . LEU A 1 350 ? 13.094 13.581 58.454 1.00 30.17 6464 LEU A N 1
ATOM 2112 C CA . LEU A 1 350 ? 12.280 12.362 58.652 1.00 30.23 6464 LEU A CA 1
ATOM 2113 C C . LEU A 1 350 ? 11.687 12.296 60.048 1.00 32.76 6464 LEU A C 1
ATOM 2114 O O . LEU A 1 350 ? 10.484 12.060 60.235 1.00 36.49 6464 LEU A O 1
ATOM 2119 N N . ARG A 1 351 ? 12.513 12.607 61.032 1.00 34.67 6465 ARG A N 1
ATOM 2120 C CA . ARG A 1 351 ? 12.077 12.683 62.405 1.00 36.14 6465 ARG A CA 1
ATOM 2121 C C . ARG A 1 351 ? 11.014 13.759 62.635 1.00 37.23 6465 ARG A C 1
ATOM 2122 O O . ARG A 1 351 ? 10.066 13.504 63.360 1.00 36.57 6465 ARG A O 1
ATOM 2130 N N . ASN A 1 352 ? 11.196 14.972 62.096 1.00 34.77 6466 ASN A N 1
ATOM 2131 C CA . ASN A 1 352 ? 10.196 16.027 62.267 1.00 36.91 6466 ASN A CA 1
ATOM 2132 C C . ASN A 1 352 ? 9.071 15.975 61.240 1.00 37.92 6466 ASN A C 1
ATOM 2133 O O . ASN A 1 352 ? 8.172 16.789 61.304 1.00 38.77 6466 ASN A O 1
ATOM 2138 N N . ARG A 1 353 ? 9.150 15.049 60.282 1.00 37.90 6467 ARG A N 1
ATOM 2139 C CA . ARG A 1 353 ? 8.185 14.920 59.178 1.00 39.81 6467 ARG A CA 1
ATOM 2140 C C . ARG A 1 353 ? 7.969 16.241 58.451 1.00 39.05 6467 ARG A C 1
ATOM 2141 O O . ARG A 1 353 ? 6.851 16.724 58.336 1.00 38.87 6467 ARG A O 1
ATOM 2149 N N . ALA A 1 354 ? 9.037 16.826 57.963 1.00 33.96 6468 ALA A N 1
ATOM 2150 C CA . ALA A 1 354 ? 8.919 18.055 57.244 1.00 35.87 6468 ALA A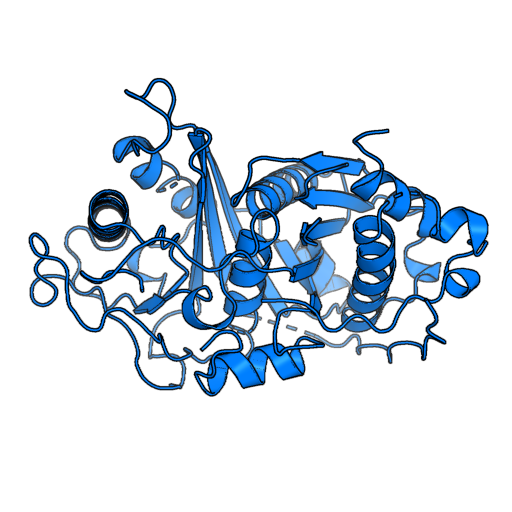 CA 1
ATOM 2151 C C . ALA A 1 354 ? 9.982 18.152 56.187 1.00 34.29 6468 ALA A C 1
ATOM 2152 O O . ALA A 1 354 ? 11.089 17.602 56.334 1.00 33.96 6468 ALA A O 1
ATOM 2154 N N . ILE A 1 355 ? 9.649 18.896 55.147 1.00 34.35 6469 ILE A N 1
ATOM 2155 C CA . ILE A 1 355 ? 10.597 19.226 54.109 1.00 34.61 6469 ILE A CA 1
ATOM 2156 C C . ILE A 1 355 ? 11.021 20.661 54.305 1.00 33.91 6469 ILE A C 1
ATOM 2157 O O . ILE A 1 355 ? 10.198 21.519 54.450 1.00 31.74 6469 ILE A O 1
ATOM 2162 N N . VAL A 1 356 ? 12.331 20.889 54.345 1.00 30.37 6470 VAL A N 1
ATOM 2163 C CA . VAL A 1 356 ? 12.872 22.210 54.479 1.00 31.73 6470 VAL A CA 1
ATOM 2164 C C . VAL A 1 356 ? 13.029 22.930 53.142 1.00 33.46 6470 VAL A C 1
ATOM 2165 O O . VAL A 1 356 ? 13.054 22.311 52.081 1.00 33.19 6470 VAL A O 1
ATOM 2169 N N . PRO A 1 357 ? 13.115 24.260 53.200 1.00 36.10 6471 PRO A N 1
ATOM 2170 C CA . PRO A 1 357 ? 13.262 25.012 51.956 1.00 37.73 6471 PRO A CA 1
ATOM 2171 C C . PRO A 1 357 ? 14.575 24.712 51.252 1.00 36.19 6471 PRO A C 1
ATOM 2172 O O . PRO A 1 357 ? 15.604 24.503 51.897 1.00 35.15 6471 PRO A O 1
ATOM 2176 N N . PHE A 1 358 ? 14.534 24.740 49.943 1.00 34.89 6472 PHE A N 1
ATOM 2177 C CA . PHE A 1 358 ? 15.715 24.814 49.131 1.00 35.13 6472 PHE A CA 1
ATOM 2178 C C . PHE A 1 358 ? 16.000 26.265 48.754 1.00 36.39 6472 PHE A C 1
ATOM 2179 O O . PHE A 1 358 ? 15.106 26.987 48.290 1.00 34.61 6472 PHE A O 1
ATOM 2187 N N . LEU A 1 359 ? 17.248 26.692 48.936 1.00 35.77 6473 LEU A N 1
ATOM 2188 C CA . LEU A 1 359 ? 17.618 28.091 48.724 1.00 42.70 6473 LEU A CA 1
ATOM 2189 C C . LEU A 1 359 ? 17.941 28.499 47.268 1.00 47.39 6473 LEU A C 1
ATOM 2190 O O . LEU A 1 359 ? 17.471 29.520 46.803 1.00 65.41 6473 LEU A O 1
ATOM 2195 N N . SER A 1 360 ? 18.695 27.719 46.523 1.00 55.95 6474 SER A N 1
ATOM 2196 C CA A SER A 1 360 ? 19.135 28.134 45.168 0.60 60.07 6474 SER A CA 1
ATOM 2197 C CA B SER A 1 360 ? 19.141 28.140 45.167 0.40 61.86 6474 SER A CA 1
ATOM 2198 C C . SER A 1 360 ? 18.131 27.784 44.039 1.00 65.46 6474 SER A C 1
ATOM 2199 O O . SER A 1 360 ? 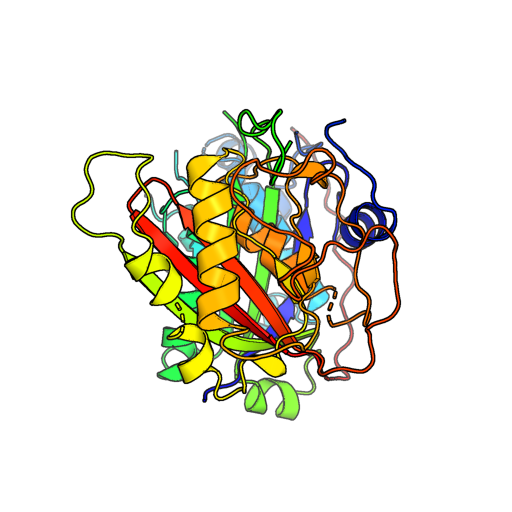16.919 27.994 44.212 1.00 71.04 6474 SER A O 1
ATOM 2204 N N . GLY A 1 361 ? 18.622 27.284 42.877 1.00 67.93 6475 GLY A N 1
ATOM 2205 C CA . GLY A 1 361 ? 17.777 26.830 41.735 1.00 73.98 6475 GLY A CA 1
ATOM 2206 C C . GLY A 1 361 ? 16.966 27.892 40.972 1.00 85.59 6475 GLY A C 1
ATOM 2207 O O . GLY A 1 361 ? 16.053 27.570 40.185 1.00 77.26 6475 GLY A O 1
ATOM 2208 N N . ARG A 1 362 ? 17.354 29.155 41.157 1.00 96.40 6476 ARG A N 1
ATOM 2209 C CA . ARG A 1 362 ? 16.508 30.312 40.842 1.00 103.71 6476 ARG A CA 1
ATOM 2210 C C . ARG A 1 362 ? 16.848 30.869 39.443 1.00 114.06 6476 ARG A C 1
ATOM 2211 O O . ARG A 1 362 ? 16.643 32.060 39.167 1.00 134.19 6476 ARG A O 1
ATOM 2219 N N . GLN A 1 363 ? 17.355 30.003 38.565 1.00 116.67 6477 GLN A N 1
ATOM 2220 C CA . GLN A 1 363 ? 17.831 30.400 37.237 1.00 123.22 6477 GLN A CA 1
ATOM 2221 C C . GLN A 1 363 ? 18.073 29.098 36.465 1.00 125.75 6477 GLN A C 1
ATOM 2222 O O . GLN A 1 363 ? 19.224 28.695 36.249 1.00 120.30 6477 GLN A O 1
ATOM 2228 N N . PRO A 1 364 ? 16.976 28.432 36.044 1.00 127.32 6478 PRO A N 1
ATOM 2229 C CA . PRO A 1 364 ? 17.104 27.025 35.678 1.00 129.67 6478 PRO A CA 1
ATOM 2230 C C . PRO A 1 364 ? 18.134 26.801 34.566 1.00 123.82 6478 PRO A C 1
ATOM 2231 O O . PRO A 1 364 ? 18.505 27.730 33.833 1.00 107.71 6478 PRO A O 1
ATOM 2235 N N . LEU A 1 365 ? 18.589 25.561 34.461 1.00 116.50 6479 LEU A N 1
ATOM 2236 C CA . LEU A 1 365 ? 19.655 25.209 33.546 1.00 105.16 6479 LEU A CA 1
ATOM 2237 C C . LEU A 1 365 ? 19.075 25.262 32.152 1.00 100.95 6479 LEU A C 1
ATOM 2238 O O . LEU A 1 365 ? 17.862 25.354 31.997 1.00 106.42 6479 LEU A O 1
ATOM 2243 N N . GLU A 1 366 ? 19.925 25.172 31.142 1.00 98.23 6480 GLU A N 1
ATOM 2244 C CA A GLU A 1 366 ? 19.520 25.521 29.782 0.50 103.01 6480 GLU A CA 1
ATOM 2245 C CA B GLU A 1 366 ? 19.531 25.525 29.774 0.50 103.56 6480 GLU A CA 1
ATOM 2246 C C . GLU A 1 366 ? 19.045 24.319 28.967 1.00 104.04 6480 GLU A C 1
ATOM 2247 O O . GLU A 1 366 ? 18.336 24.488 27.962 1.00 107.86 6480 GLU A O 1
ATOM 2258 N N . HIS A 1 367 ? 19.431 23.112 29.387 1.00 97.31 6481 HIS A N 1
ATOM 2259 C CA . HIS A 1 367 ? 19.115 21.906 28.612 1.00 102.16 6481 HIS A CA 1
ATOM 2260 C C . HIS A 1 367 ? 18.310 20.897 29.444 1.00 96.05 6481 HIS A C 1
ATOM 2261 O O . HIS A 1 367 ? 18.485 19.675 29.321 1.00 90.01 6481 HIS A O 1
ATOM 2268 N N . PHE A 1 368 ? 17.403 21.430 30.269 1.00 89.45 6482 PHE A N 1
ATOM 2269 C CA . PHE A 1 368 ? 16.570 20.611 31.149 1.00 88.86 6482 PHE A CA 1
ATOM 2270 C C . PHE A 1 368 ? 15.184 21.213 31.360 1.00 89.54 6482 PHE A C 1
ATOM 2271 O O . PHE A 1 368 ? 15.056 22.286 31.942 1.00 85.22 6482 PHE A O 1
ATOM 2279 N N . ASP A 1 369 ? 14.151 20.495 30.924 1.00 96.01 6483 ASP A N 1
ATOM 2280 C CA . ASP A 1 369 ? 12.771 20.937 31.114 1.00 102.86 6483 ASP A CA 1
ATOM 2281 C C . ASP A 1 369 ? 12.244 20.589 32.532 1.00 106.86 6483 ASP A C 1
ATOM 2282 O O . ASP A 1 369 ? 11.917 19.430 32.822 1.00 111.22 6483 ASP A O 1
ATOM 2287 N N . PHE A 1 370 ? 12.173 21.598 33.408 1.00 111.57 6484 PHE A N 1
ATOM 2288 C CA . PHE A 1 370 ? 11.583 21.460 34.761 1.00 113.48 6484 PHE A CA 1
ATOM 2289 C C . PHE A 1 370 ? 10.035 21.497 34.741 1.00 114.50 6484 PHE A C 1
ATOM 2290 O O . PHE A 1 370 ? 9.399 21.704 35.778 1.00 114.41 6484 PHE A O 1
ATOM 2298 N N . ALA A 1 371 ? 9.428 21.338 33.566 1.00 109.04 6485 ALA A N 1
ATOM 2299 C CA . ALA A 1 371 ? 7.980 21.268 33.445 1.00 101.69 6485 ALA A CA 1
ATOM 2300 C C . ALA A 1 371 ? 7.542 20.003 32.704 1.00 102.46 6485 ALA A C 1
ATOM 2301 O O . ALA A 1 371 ? 6.363 19.871 32.367 1.00 111.42 6485 ALA A O 1
ATOM 2303 N N . ALA A 1 372 ? 8.484 19.104 32.402 1.00 94.70 6486 ALA A N 1
ATOM 2304 C CA . ALA A 1 372 ? 8.159 17.783 31.849 1.00 91.99 6486 ALA A CA 1
ATOM 2305 C C . ALA A 1 372 ? 8.492 16.673 32.844 1.00 79.81 6486 ALA A C 1
ATOM 2306 O O . ALA A 1 372 ? 8.084 15.518 32.634 1.00 75.97 6486 ALA A O 1
ATOM 2308 N N . THR A 1 373 ? 9.235 17.014 33.917 1.00 75.92 6487 THR A N 1
ATOM 2309 C CA . THR A 1 373 ? 9.636 16.041 34.948 1.00 57.04 6487 THR A CA 1
ATOM 2310 C C . THR A 1 373 ? 8.851 16.308 36.169 1.00 48.82 6487 THR A C 1
ATOM 2311 O O . THR A 1 373 ? 8.483 17.462 36.423 1.00 44.90 6487 THR A O 1
ATOM 2315 N N . PRO A 1 374 ? 8.664 15.268 36.989 1.00 40.08 6488 PRO A N 1
ATOM 2316 C CA . PRO A 1 374 ? 8.093 15.523 38.292 1.00 38.72 6488 PRO A CA 1
ATOM 2317 C C . PRO A 1 374 ? 9.116 15.925 39.390 1.00 36.11 6488 PRO A C 1
ATOM 2318 O O . PRO A 1 374 ? 8.734 15.994 40.546 1.00 34.61 6488 PRO A O 1
ATOM 2322 N N . LEU A 1 375 ? 10.368 16.214 39.039 1.00 33.40 6489 LEU A N 1
ATOM 2323 C CA . LEU A 1 375 ? 11.326 16.686 40.032 1.00 32.98 6489 LEU A CA 1
ATOM 2324 C C . LEU A 1 375 ? 10.876 18.108 40.450 1.00 35.87 6489 LEU A C 1
ATOM 2325 O O . LEU A 1 375 ? 10.451 18.876 39.620 1.00 35.93 6489 LEU A O 1
ATOM 2330 N N . ARG A 1 376 ? 10.988 18.451 41.723 1.00 35.55 6490 ARG A N 1
ATOM 2331 C CA . ARG A 1 376 ? 10.717 19.806 42.136 1.00 38.29 6490 ARG A CA 1
ATOM 2332 C C . ARG A 1 376 ? 11.613 20.252 43.317 1.00 36.94 6490 ARG A C 1
ATOM 2333 O O . ARG A 1 376 ? 12.246 19.425 43.991 1.00 34.64 6490 ARG A O 1
ATOM 2341 N N . PHE A 1 377 ? 11.643 21.557 43.551 1.00 37.41 6491 PHE A N 1
ATOM 2342 C CA . PHE A 1 377 ? 12.370 22.167 44.648 1.00 41.00 6491 PHE A CA 1
ATOM 2343 C C . PHE A 1 377 ? 11.394 22.879 45.597 1.00 41.53 6491 PHE A C 1
ATOM 2344 O O . PHE A 1 377 ? 10.752 23.809 45.162 1.00 40.52 6491 PHE A O 1
ATOM 2352 N N . GLU A 1 378 ? 11.270 22.448 46.855 1.00 36.93 6492 GLU A N 1
ATOM 2353 C CA A GLU A 1 378 ? 10.408 23.105 47.807 0.60 38.89 6492 GLU A CA 1
ATOM 2354 C CA B GLU A 1 378 ? 10.384 23.106 47.815 0.40 39.36 6492 GLU A CA 1
ATOM 2355 C C . GLU A 1 378 ? 11.008 24.449 48.224 1.00 40.46 6492 GLU A C 1
ATOM 2356 O O . GLU A 1 378 ? 12.197 24.551 48.485 1.00 39.62 6492 GLU A O 1
ATOM 2367 N N . ARG A 1 379 ? 10.197 25.476 48.273 1.00 40.66 6493 ARG A N 1
ATOM 2368 C CA . ARG A 1 379 ? 10.661 26.777 48.670 1.00 44.11 6493 ARG A CA 1
ATOM 2369 C C . ARG A 1 379 ? 10.261 27.091 50.115 1.00 43.63 6493 ARG A C 1
ATOM 2370 O O . ARG A 1 379 ? 10.781 28.032 50.692 1.00 46.55 6493 ARG A O 1
ATOM 2378 N N . ALA A 1 380 ? 9.328 26.342 50.696 1.00 41.03 6494 ALA A N 1
ATOM 2379 C CA . ALA A 1 380 ? 8.878 26.631 52.057 1.00 42.21 6494 ALA A CA 1
ATOM 2380 C C . ALA A 1 380 ? 9.155 25.453 52.987 1.00 40.47 6494 ALA A C 1
ATOM 2381 O O . ALA A 1 380 ? 9.403 24.362 52.527 1.00 38.31 6494 ALA A O 1
ATOM 2383 N N . LEU A 1 381 ? 9.078 25.677 54.288 1.00 39.53 6495 LEU A N 1
ATOM 2384 C CA . LEU A 1 381 ? 8.936 24.594 55.239 1.00 38.82 6495 LEU A CA 1
ATOM 2385 C C . LEU A 1 381 ? 7.554 23.969 55.104 1.00 41.45 6495 LEU A C 1
ATOM 2386 O O . LEU A 1 381 ? 6.591 24.610 55.361 1.00 41.17 6495 LEU A O 1
ATOM 2391 N N . THR A 1 382 ? 7.448 22.708 54.761 1.00 44.40 6496 THR A N 1
ATOM 2392 C CA . THR A 1 382 ? 6.131 22.137 54.579 1.00 50.52 6496 THR A CA 1
ATOM 2393 C C . THR A 1 382 ? 6.056 20.842 55.344 1.00 48.81 6496 THR A C 1
ATOM 2394 O O . THR A 1 382 ? 7.055 20.167 55.511 1.00 48.50 6496 THR A O 1
ATOM 2398 N N . PRO A 1 383 ? 4.857 20.496 55.821 1.00 49.28 6497 PRO A N 1
ATOM 2399 C CA . PRO A 1 383 ? 4.711 19.182 56.416 1.00 46.75 6497 PRO A CA 1
ATOM 2400 C C . PRO A 1 383 ? 4.964 18.140 55.355 1.00 43.36 6497 PRO A C 1
ATOM 2401 O O . PRO A 1 383 ? 4.908 18.423 54.164 1.00 40.52 6497 PRO A O 1
ATOM 2405 N N . TRP A 1 384 ? 5.295 16.934 55.780 1.00 40.08 6498 TRP A N 1
ATOM 2406 C CA . TRP A 1 384 ? 5.636 15.910 54.825 1.00 39.52 6498 TRP A CA 1
ATOM 2407 C C . TRP A 1 384 ? 4.429 15.759 53.904 1.00 42.03 6498 TRP A C 1
ATOM 2408 O O . TRP A 1 384 ? 3.318 15.786 54.349 1.00 42.19 6498 TRP A O 1
ATOM 2419 N N . PRO A 1 385 ? 4.655 15.610 52.603 1.00 43.83 6499 PRO A N 1
ATOM 2420 C CA . PRO A 1 385 ? 3.522 15.368 51.735 1.00 44.75 6499 PRO A CA 1
ATOM 2421 C C . PRO A 1 385 ? 2.858 14.036 52.027 1.00 46.22 6499 PRO A C 1
ATOM 2422 O O . PRO A 1 385 ? 3.308 13.292 52.867 1.00 42.49 6499 PRO A O 1
ATOM 2426 N N . ASP A 1 386 ? 1.789 13.745 51.301 1.00 48.08 6500 ASP A N 1
ATOM 2427 C CA . ASP A 1 386 ? 1.041 12.509 51.471 1.00 50.97 6500 ASP A CA 1
ATOM 2428 C C . ASP A 1 386 ? 1.761 11.420 50.653 1.00 46.77 6500 ASP A C 1
ATOM 2429 O O . ASP A 1 386 ? 1.378 11.100 49.541 1.00 46.25 6500 ASP A O 1
ATOM 2434 N N . ALA A 1 387 ? 2.835 10.877 51.227 1.00 43.80 6501 ALA A N 1
ATOM 2435 C CA . ALA A 1 387 ? 3.743 9.974 50.525 1.00 41.87 6501 ALA A CA 1
ATOM 2436 C C . ALA A 1 387 ? 4.673 9.360 51.560 1.00 39.71 6501 ALA A C 1
ATOM 2437 O O . ALA A 1 387 ? 4.761 9.855 52.660 1.00 37.60 6501 ALA A O 1
ATOM 2439 N N . PRO A 1 388 ? 5.353 8.256 51.223 1.00 39.67 6502 PRO A N 1
ATOM 2440 C CA . PRO A 1 388 ? 6.066 7.577 52.302 1.00 38.16 6502 PRO A CA 1
ATOM 2441 C C . PRO A 1 388 ? 7.243 8.387 52.896 1.00 38.16 6502 PRO A C 1
ATOM 2442 O O . PRO A 1 388 ? 7.856 9.254 52.203 1.00 34.89 6502 PRO A O 1
ATOM 2446 N N . LEU A 1 389 ? 7.555 8.080 54.161 1.00 36.52 6503 LEU A N 1
ATOM 2447 C CA . LEU A 1 389 ? 8.658 8.726 54.860 1.00 36.29 6503 LEU A CA 1
ATOM 2448 C C . LEU A 1 389 ? 9.986 8.037 54.487 1.00 32.11 6503 LEU A C 1
ATOM 2449 O O . LEU A 1 389 ? 10.551 7.306 55.291 1.00 27.44 6503 LEU A O 1
ATOM 2454 N N . LEU A 1 390 ? 10.428 8.284 53.266 1.00 29.36 6504 LEU A N 1
ATOM 2455 C CA . LEU A 1 390 ? 11.663 7.793 52.739 1.00 30.07 6504 LEU A CA 1
ATOM 2456 C C . LEU A 1 390 ? 12.371 8.929 52.000 1.00 27.80 6504 LEU A C 1
ATOM 2457 O O . LEU A 1 390 ? 11.735 9.720 51.302 1.00 27.38 6504 LEU A O 1
ATOM 2462 N N . ALA A 1 391 ? 13.677 8.999 52.218 1.00 26.44 6505 ALA A N 1
ATOM 2463 C CA . ALA A 1 391 ? 14.563 9.980 51.635 1.00 26.01 6505 ALA A CA 1
ATOM 2464 C C . ALA A 1 391 ? 15.923 9.372 51.281 1.00 26.12 6505 ALA A C 1
ATOM 2465 O O . ALA A 1 391 ? 16.298 8.298 51.766 1.00 26.81 6505 ALA A O 1
ATOM 2467 N N . ALA A 1 392 ? 16.639 10.028 50.390 1.00 24.80 6506 ALA A N 1
ATOM 2468 C CA . ALA A 1 392 ? 17.942 9.565 49.960 1.00 23.39 6506 ALA A CA 1
ATOM 2469 C C . ALA A 1 392 ? 18.942 10.717 49.964 1.00 22.95 6506 ALA A C 1
ATOM 2470 O O . ALA A 1 392 ? 18.557 11.911 49.982 1.00 25.61 6506 ALA A O 1
ATOM 2472 N N . VAL A 1 393 ? 20.224 10.345 49.989 1.00 22.61 6507 VAL A N 1
ATOM 2473 C CA . VAL A 1 393 ? 21.341 11.261 50.072 1.00 22.09 6507 VAL A CA 1
ATOM 2474 C C . VAL A 1 393 ? 22.415 10.781 49.141 1.00 22.45 6507 VAL A C 1
ATOM 2475 O O . VAL A 1 393 ? 22.770 9.634 49.145 1.00 20.70 6507 VAL A O 1
ATOM 2479 N N . SER A 1 394 ? 22.952 11.681 48.338 1.00 23.46 6508 SER A N 1
ATOM 2480 C CA . SER A 1 394 ? 23.959 11.370 47.379 1.00 22.74 6508 SER A CA 1
ATOM 2481 C C . SER A 1 394 ? 25.212 12.121 47.664 1.00 24.38 6508 SER A C 1
ATOM 2482 O O . SER A 1 394 ? 25.169 13.288 48.048 1.00 23.51 6508 SER A O 1
ATOM 2485 N N . SER A 1 395 ? 26.339 11.499 47.357 1.00 22.39 6509 SER A N 1
ATOM 2486 C CA . SER A 1 395 ? 27.595 12.207 47.315 1.00 24.88 6509 SER A CA 1
ATOM 2487 C C . SER A 1 395 ? 28.489 11.646 46.231 1.00 25.74 6509 SER A C 1
ATOM 2488 O O . SER A 1 395 ? 28.859 10.489 46.301 1.00 27.03 6509 SER A O 1
ATOM 2491 N N . PHE A 1 396 ? 28.823 12.453 45.221 1.00 24.59 6510 PHE A N 1
ATOM 2492 C CA . PHE A 1 396 ? 29.541 12.025 44.056 1.00 26.98 6510 PHE A CA 1
ATOM 2493 C C . PHE A 1 396 ? 30.785 12.898 44.011 1.00 31.32 6510 PHE A C 1
ATOM 2494 O O . PHE A 1 396 ? 30.703 14.077 43.752 1.00 35.51 6510 PHE A O 1
ATOM 2502 N N . ALA A 1 397 ? 31.930 12.335 44.345 1.00 33.26 6511 ALA A N 1
ATOM 2503 C CA . ALA A 1 397 ? 33.164 13.077 44.523 1.00 34.14 6511 ALA A CA 1
ATOM 2504 C C . ALA A 1 397 ? 33.948 13.142 43.243 1.00 37.99 6511 ALA A C 1
ATOM 2505 O O . ALA A 1 397 ? 33.976 12.202 42.490 1.00 37.96 6511 ALA A O 1
ATOM 2507 N N . ASP A 1 398 ? 34.627 14.261 43.020 1.00 46.26 6512 ASP A N 1
ATOM 2508 C CA . ASP A 1 398 ? 35.557 14.427 41.891 1.00 55.21 6512 ASP A CA 1
ATOM 2509 C C . ASP A 1 398 ? 36.597 13.312 41.740 1.00 54.81 6512 ASP A C 1
ATOM 2510 O O . ASP A 1 398 ? 36.808 12.818 40.621 1.00 62.86 6512 ASP A O 1
ATOM 2515 N N . GLY A 1 399 ? 37.204 12.899 42.849 1.00 46.70 6513 GLY A N 1
ATOM 2516 C CA . GLY A 1 399 ? 38.045 11.684 42.867 1.00 45.69 6513 GLY A CA 1
ATOM 2517 C C . GLY A 1 399 ? 37.549 10.389 42.178 1.00 40.97 6513 GLY A C 1
ATOM 2518 O O . GLY A 1 399 ? 38.344 9.555 41.827 1.00 46.19 6513 GLY A O 1
ATOM 2519 N N . GLY A 1 400 ? 36.259 10.200 41.950 1.00 33.06 6514 GLY A N 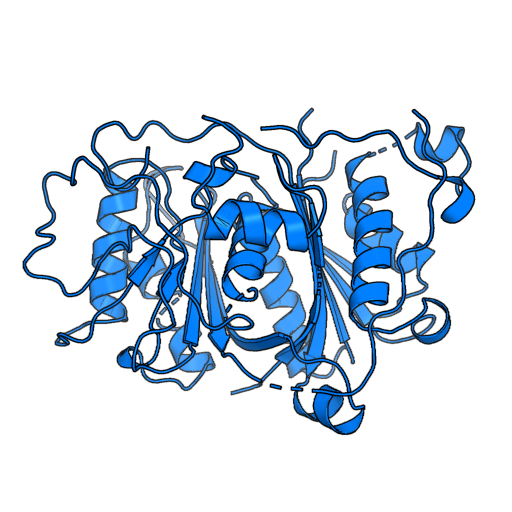1
ATOM 2520 C CA . GLY A 1 400 ? 35.809 8.970 41.286 1.00 30.69 6514 GLY A CA 1
ATOM 2521 C C . GLY A 1 400 ? 34.777 8.257 42.116 1.00 26.73 6514 GLY A C 1
ATOM 2522 O O . GLY A 1 400 ? 33.967 7.521 41.592 1.00 27.22 6514 GLY A O 1
ATOM 2523 N N . THR A 1 401 ? 34.756 8.504 43.406 1.00 24.32 6515 THR A N 1
ATOM 2524 C CA . THR A 1 401 ? 33.879 7.749 44.338 1.00 25.13 6515 THR A CA 1
ATOM 2525 C C . THR A 1 401 ? 32.448 8.316 44.386 1.00 24.80 6515 THR A C 1
ATOM 2526 O O . THR A 1 401 ? 32.279 9.492 44.600 1.00 26.16 6515 THR A O 1
ATOM 2530 N N . ASN A 1 402 ? 31.431 7.470 44.214 1.00 23.00 6516 ASN A N 1
ATOM 2531 C CA . ASN A 1 402 ? 30.077 7.839 44.412 1.00 21.56 6516 ASN A CA 1
ATOM 2532 C C . ASN A 1 402 ? 29.442 7.015 45.497 1.00 21.77 6516 ASN A C 1
ATOM 2533 O O . ASN A 1 402 ? 29.742 5.805 45.652 1.00 21.41 6516 ASN A O 1
ATOM 2538 N N . ALA A 1 403 ? 28.504 7.633 46.208 1.00 20.05 6517 ALA A N 1
ATOM 2539 C CA . ALA A 1 403 ? 27.789 6.974 47.251 1.00 20.42 6517 ALA A CA 1
ATOM 2540 C C . ALA A 1 403 ? 26.361 7.463 47.305 1.00 20.76 6517 ALA A C 1
ATOM 2541 O O . ALA A 1 403 ? 26.117 8.637 47.005 1.00 20.20 6517 ALA A O 1
ATOM 2543 N N . HIS A 1 404 ? 25.446 6.589 47.731 1.00 19.40 6518 HIS A N 1
ATOM 2544 C CA . HIS A 1 404 ? 24.046 6.946 47.827 1.00 20.52 6518 HIS A CA 1
ATOM 2545 C C . HIS A 1 404 ? 23.402 6.126 48.918 1.00 20.58 6518 HIS A C 1
ATOM 2546 O O . HIS A 1 404 ? 23.600 4.924 49.013 1.00 19.29 6518 HIS A O 1
ATOM 2553 N N . ALA A 1 405 ? 22.637 6.783 49.778 1.00 20.84 6519 ALA A N 1
ATOM 2554 C CA . ALA A 1 405 ? 22.015 6.130 50.910 1.00 21.15 6519 ALA A CA 1
ATOM 2555 C C . ALA A 1 405 ? 20.521 6.411 50.894 1.00 21.86 6519 ALA A C 1
ATOM 2556 O O . ALA A 1 405 ? 20.101 7.532 50.555 1.00 22.94 6519 ALA A O 1
ATOM 2558 N N . VAL A 1 406 ? 19.747 5.417 51.313 1.00 21.98 6520 VAL A N 1
ATOM 2559 C CA . VAL A 1 406 ? 18.293 5.489 51.441 1.00 22.88 6520 VAL A CA 1
ATOM 2560 C C . VAL A 1 406 ? 17.912 5.309 52.907 1.00 24.18 6520 VAL A C 1
ATOM 2561 O O . VAL A 1 406 ? 18.305 4.341 53.531 1.00 24.82 6520 VAL A O 1
ATOM 2565 N N . LEU A 1 407 ? 17.145 6.266 53.441 1.00 23.98 6521 LEU A N 1
ATOM 2566 C CA . LEU A 1 407 ? 16.726 6.330 54.826 1.00 25.30 6521 LEU A CA 1
ATOM 2567 C C . LEU A 1 407 ? 15.189 6.444 54.984 1.00 27.23 6521 LEU A C 1
ATOM 2568 O O . LEU A 1 407 ? 14.509 6.990 54.088 1.00 28.38 6521 LEU A O 1
ATOM 2573 N N . ALA A 1 408 ? 14.659 5.891 56.090 1.00 25.24 6522 ALA A N 1
ATOM 2574 C CA . ALA A 1 408 ? 13.245 5.816 56.373 1.00 27.04 6522 ALA A CA 1
ATOM 2575 C C . ALA A 1 408 ? 12.995 6.419 57.740 1.00 29.15 6522 ALA A C 1
ATOM 2576 O O . ALA A 1 408 ? 13.842 6.297 58.664 1.00 28.86 6522 ALA A O 1
ATOM 2578 N N . GLY A 1 409 ? 11.833 7.042 57.884 1.00 28.67 6523 GLY A N 1
ATOM 2579 C CA . GLY A 1 409 ? 11.368 7.514 59.166 1.00 32.36 6523 GLY A CA 1
ATOM 2580 C C . GLY A 1 409 ? 10.943 6.332 60.015 1.00 37.12 6523 GLY A C 1
ATOM 2581 O O . GLY A 1 409 ? 10.690 5.259 59.486 1.00 34.88 6523 GLY A O 1
ATOM 2582 N N . ARG A 1 410 ? 10.973 6.524 61.325 1.00 47.19 6524 ARG A N 1
ATOM 2583 C CA . ARG A 1 410 ? 10.281 5.677 62.358 1.00 62.95 6524 ARG A CA 1
ATOM 2584 C C . ARG A 1 410 ? 11.222 4.744 63.108 1.00 61.04 6524 ARG A C 1
ATOM 2585 O O . ARG A 1 410 ? 11.114 4.637 64.334 1.00 69.24 6524 ARG A O 1
ATOM 2593 N N . GLY A 1 416 ? 11.256 3.331 71.735 1.00 74.78 6530 GLY A N 1
ATOM 2594 C CA . GLY A 1 416 ? 11.475 4.763 71.807 1.00 76.75 6530 GLY A CA 1
ATOM 2595 C C . GLY A 1 416 ? 11.970 5.309 73.144 1.00 82.36 6530 GLY A C 1
ATOM 2596 O O . GLY A 1 416 ? 12.539 6.397 73.152 1.00 81.10 6530 GLY A O 1
ATOM 2597 N N . ARG A 1 417 ? 11.799 4.551 74.246 1.00 86.82 6531 ARG A N 1
ATOM 2598 C CA . ARG A 1 417 ? 11.998 5.021 75.650 1.00 85.03 6531 ARG A CA 1
ATOM 2599 C C . ARG A 1 417 ? 13.352 4.690 76.374 1.00 79.79 6531 ARG A C 1
ATOM 2600 O O . ARG A 1 417 ? 13.416 3.889 77.305 1.00 83.27 6531 ARG A O 1
ATOM 2608 N N . ARG A 1 418 ? 14.425 5.284 75.870 1.00 68.26 6532 ARG A N 1
ATOM 2609 C CA . ARG A 1 418 ? 15.641 5.593 76.598 1.00 58.30 6532 ARG A CA 1
ATOM 2610 C C . ARG A 1 418 ? 15.685 7.105 76.401 1.00 52.90 6532 ARG A C 1
ATOM 2611 O O . ARG A 1 418 ? 15.316 7.599 75.356 1.00 47.73 6532 ARG A O 1
ATOM 2619 N N . ALA A 1 419 ? 16.099 7.852 77.401 1.00 52.74 6533 ALA A N 1
ATOM 2620 C CA . ALA A 1 419 ? 16.023 9.303 77.325 1.00 50.82 6533 ALA A CA 1
ATOM 2621 C C . ALA A 1 419 ? 17.419 9.839 77.068 1.00 45.28 6533 ALA A C 1
ATOM 2622 O O . ALA A 1 419 ? 18.375 9.306 77.598 1.00 41.89 6533 ALA A O 1
ATOM 2624 N N . PRO A 1 420 ? 17.526 10.936 76.321 1.00 43.38 6534 PRO A N 1
ATOM 2625 C CA . PRO A 1 420 ? 18.827 11.563 76.167 1.00 42.31 6534 PRO A CA 1
ATOM 2626 C C . PRO A 1 420 ? 19.445 12.017 77.496 1.00 43.04 6534 PRO A C 1
ATOM 2627 O O . PRO A 1 420 ? 18.728 12.430 78.375 1.00 45.42 6534 PRO A O 1
ATOM 2631 N N . LEU A 1 421 ? 20.756 11.908 77.657 1.00 41.86 6535 LEU A N 1
ATOM 2632 C CA . LEU A 1 421 ? 21.407 12.476 78.820 1.00 42.71 6535 LEU A CA 1
ATOM 2633 C C . LEU A 1 421 ? 21.724 13.917 78.493 1.00 42.44 6535 LEU A C 1
ATOM 2634 O O . LEU A 1 421 ? 21.956 14.258 77.335 1.00 41.80 6535 LEU A O 1
ATOM 2639 N N . ASP A 1 422 ? 21.754 14.767 79.513 1.00 45.74 6536 ASP A N 1
ATOM 2640 C CA . ASP A 1 422 ? 22.396 16.082 79.397 1.00 49.67 6536 ASP A CA 1
ATOM 2641 C C . ASP A 1 422 ? 23.892 16.007 78.957 1.00 46.98 6536 ASP A C 1
ATOM 2642 O O . ASP A 1 422 ? 24.657 15.165 79.441 1.00 43.59 6536 ASP A O 1
ATOM 2647 N N . ARG A 1 423 ? 24.294 16.921 78.080 1.00 45.98 6537 ARG A N 1
ATOM 2648 C CA . ARG A 1 423 ? 25.692 17.086 77.733 1.00 48.38 6537 ARG A CA 1
ATOM 2649 C C . ARG A 1 423 ? 26.444 17.570 78.959 1.00 49.42 6537 ARG A C 1
ATOM 2650 O O . ARG A 1 423 ? 26.008 18.469 79.598 1.00 52.60 6537 ARG A O 1
ATOM 2658 N N . PRO A 1 424 ? 27.569 16.976 79.300 1.00 52.74 6538 PRO A N 1
ATOM 2659 C CA . PRO A 1 424 ? 28.310 17.625 80.395 1.00 54.60 6538 PRO A CA 1
ATOM 2660 C C . PRO A 1 424 ? 28.762 19.032 80.038 1.00 57.68 6538 PRO A C 1
ATOM 2661 O O . PRO A 1 424 ? 28.919 19.355 78.857 1.00 55.84 6538 PRO A O 1
ATOM 2665 N N . ARG A 1 425 ? 28.916 19.881 81.045 1.00 64.32 6539 ARG A N 1
ATOM 2666 C CA . ARG A 1 425 ? 29.444 21.232 80.830 1.00 75.18 6539 ARG A CA 1
ATOM 2667 C C . ARG A 1 425 ? 30.962 21.129 80.735 1.00 73.69 6539 ARG A C 1
ATOM 2668 O O . ARG A 1 425 ? 31.634 20.827 81.722 1.00 75.95 6539 ARG A O 1
ATOM 2676 N N . LEU A 1 426 ? 31.495 21.375 79.546 1.00 68.85 6540 LEU A N 1
ATOM 2677 C CA . LEU A 1 426 ? 32.928 21.323 79.322 1.00 62.73 6540 LEU A CA 1
ATOM 2678 C C . LEU A 1 426 ? 33.536 22.706 79.598 1.00 64.65 6540 LEU A C 1
ATOM 2679 O O . LEU A 1 426 ? 32.925 23.717 79.340 1.00 67.77 6540 LEU A O 1
ATOM 2684 N N . ALA A 1 427 ? 34.734 22.744 80.151 1.00 69.35 6541 ALA A N 1
ATOM 2685 C CA . ALA A 1 427 ? 35.374 24.021 80.487 1.00 73.34 6541 ALA A CA 1
ATOM 2686 C C . ALA A 1 427 ? 36.405 24.350 79.421 1.00 72.35 6541 ALA A C 1
ATOM 2687 O O . ALA A 1 427 ? 37.568 23.962 79.554 1.00 67.93 6541 ALA A O 1
ATOM 2689 N N . ARG A 1 428 ? 35.976 25.070 78.382 1.00 69.29 6542 ARG A N 1
ATOM 2690 C CA . ARG A 1 428 ? 36.810 25.317 77.206 1.00 72.80 6542 ARG A CA 1
ATOM 2691 C C . ARG A 1 428 ? 37.844 26.447 77.261 1.00 76.66 6542 ARG A C 1
ATOM 2692 O O . ARG A 1 428 ? 37.555 27.557 77.709 1.00 74.93 6542 ARG A O 1
ATOM 2700 N N . ARG A 1 429 ? 39.033 26.147 76.738 1.00 74.72 6543 ARG A N 1
ATOM 2701 C CA . ARG A 1 429 ? 40.112 27.114 76.597 1.00 77.43 6543 ARG A CA 1
ATOM 2702 C C . ARG A 1 429 ? 40.901 26.801 75.317 1.00 77.29 6543 ARG A C 1
ATOM 2703 O O . ARG A 1 429 ? 40.825 25.665 74.798 1.00 64.28 6543 ARG A O 1
ATOM 2711 N N . GLY A 1 430 ? 41.585 27.829 74.780 1.00 76.52 6544 GLY A N 1
ATOM 2712 C CA . GLY A 1 430 ? 42.519 27.693 73.646 1.00 73.01 6544 GLY A CA 1
ATOM 2713 C C . GLY A 1 430 ? 43.928 27.633 74.223 1.00 76.12 6544 GLY A C 1
ATOM 2714 O O . GLY A 1 430 ? 44.511 26.547 74.331 1.00 72.80 6544 GLY A O 1
#

CATH classification: 3.40.47.10